Protein AF-A0A8S3IF61-F1 (afdb_monomer_lite)

Organism: NCBI:txid392030

pLDDT: mean 80.62, std 15.43, range [33.62, 97.19]

Sequence (267 aa):
EQQHKQLTNSIENLENDIEKSREELVDLDKKVLTDTEHVKQLQRRHEAVSTGTAVVGSSSQVAHGSNDDSRLTNKERLDKYKEQRGEIATKIKQLQQRIDHSAGELKKLRTEQKSLTSKQGTYSSMRSEFDKKKMTLNQCEKDLAKLQFDVERLKQLRSDIRNEDENMARDQNRLQQMRRQNHQLDFQYTNPTPNFDRAKHVHGLVATLFNINDKKYAQALELAAGGKLFNVVVDTDETSKKKWLLYIFLLQNHIASYASNISTILE

Structure (mmCIF, N/CA/C/O backbone):
data_AF-A0A8S3IF61-F1
#
_entry.id   AF-A0A8S3IF61-F1
#
loop_
_atom_site.group_PDB
_atom_site.id
_atom_site.type_symbol
_atom_site.label_atom_id
_atom_site.label_alt_id
_atom_site.label_comp_id
_atom_site.label_asym_id
_atom_site.label_entity_id
_atom_site.label_seq_id
_atom_site.pdbx_PDB_ins_code
_atom_site.Cartn_x
_atom_site.Cartn_y
_atom_site.Cartn_z
_atom_site.occupancy
_atom_site.B_iso_or_equiv
_atom_site.auth_seq_id
_atom_site.auth_comp_id
_atom_site.auth_asym_id
_atom_site.auth_atom_id
_atom_site.pdbx_PDB_model_num
ATOM 1 N N . GLU A 1 1 ? -24.153 -8.585 23.172 1.00 65.44 1 GLU A N 1
ATOM 2 C CA . GLU A 1 1 ? -25.407 -7.803 23.279 1.00 65.44 1 GLU A CA 1
ATOM 3 C C . GLU A 1 1 ? -26.420 -8.426 24.246 1.00 65.44 1 GLU A C 1
ATOM 5 O O . GLU A 1 1 ? -26.751 -7.779 25.229 1.00 65.44 1 GLU A O 1
ATOM 10 N N . GLN A 1 2 ? -26.832 -9.690 24.065 1.00 76.69 2 GLN A N 1
ATOM 11 C CA . GLN A 1 2 ? -27.734 -10.384 25.008 1.00 76.69 2 GLN A CA 1
ATOM 12 C C . GLN A 1 2 ? -27.212 -10.426 26.456 1.00 76.69 2 GLN A C 1
ATOM 14 O O . GLN A 1 2 ? -27.950 -10.071 27.369 1.00 76.69 2 GLN A O 1
ATOM 19 N N . GLN A 1 3 ? -25.932 -10.763 26.661 1.00 76.44 3 GLN A N 1
ATOM 20 C CA . GLN A 1 3 ? -25.307 -10.748 27.994 1.00 76.44 3 GLN A CA 1
ATOM 21 C C . GLN A 1 3 ? -25.311 -9.352 28.634 1.00 76.44 3 GLN A C 1
ATOM 23 O O . GLN A 1 3 ? -25.620 -9.221 29.810 1.00 76.44 3 GLN A O 1
ATOM 28 N N . HIS A 1 4 ? -25.044 -8.295 27.857 1.00 78.38 4 HIS A N 1
ATOM 29 C CA . HIS A 1 4 ? -25.112 -6.916 28.351 1.00 78.38 4 HIS A CA 1
ATOM 30 C C . HIS A 1 4 ? -26.526 -6.562 28.813 1.00 78.38 4 HIS A C 1
ATOM 32 O O . HIS A 1 4 ? -26.687 -6.004 29.888 1.00 78.38 4 HIS A O 1
ATOM 38 N N . LYS A 1 5 ? -27.546 -6.926 28.028 1.00 82.69 5 LYS A N 1
ATOM 39 C CA . LYS A 1 5 ? -28.951 -6.653 28.352 1.00 82.69 5 LYS A CA 1
ATOM 40 C C . LYS A 1 5 ? -29.408 -7.398 29.612 1.00 82.69 5 LYS A C 1
ATOM 42 O O . LYS A 1 5 ? -30.075 -6.812 30.455 1.00 82.69 5 LYS A O 1
ATOM 47 N N . GLN A 1 6 ? -29.003 -8.659 29.770 1.00 84.56 6 GLN A N 1
ATOM 48 C CA . GLN A 1 6 ? -29.266 -9.443 30.983 1.00 84.56 6 GLN A CA 1
ATOM 49 C C . GLN A 1 6 ? -28.590 -8.837 32.218 1.00 84.56 6 GLN A C 1
ATOM 51 O O . GLN A 1 6 ? -29.224 -8.720 33.264 1.00 84.56 6 GLN A O 1
ATOM 56 N N . LEU A 1 7 ? -27.334 -8.405 32.085 1.00 85.56 7 LEU A N 1
ATOM 57 C CA . LEU A 1 7 ? -26.578 -7.794 33.175 1.00 85.56 7 LEU A CA 1
ATOM 58 C C . LEU A 1 7 ? -27.199 -6.461 33.619 1.00 85.56 7 LEU A C 1
ATOM 60 O O . LEU A 1 7 ? -27.332 -6.224 34.815 1.00 85.56 7 LEU A O 1
ATOM 64 N N . THR A 1 8 ? -27.632 -5.619 32.673 1.00 85.94 8 THR A N 1
ATOM 65 C CA . THR A 1 8 ? -28.302 -4.344 32.979 1.00 85.94 8 THR A CA 1
ATOM 66 C C . THR A 1 8 ? -29.617 -4.568 33.724 1.00 85.94 8 THR A C 1
ATOM 68 O O . THR A 1 8 ? -29.829 -3.954 34.763 1.00 85.94 8 THR A O 1
ATOM 71 N N . ASN A 1 9 ? -30.452 -5.504 33.259 1.00 88.12 9 ASN A N 1
ATOM 72 C CA . ASN A 1 9 ? -31.709 -5.836 33.935 1.00 88.12 9 ASN A CA 1
ATOM 73 C C . ASN A 1 9 ? -31.468 -6.400 35.348 1.00 88.12 9 ASN A C 1
ATOM 75 O O . ASN A 1 9 ? -32.215 -6.106 36.275 1.00 88.12 9 ASN A O 1
ATOM 79 N N . SER A 1 10 ? -30.416 -7.207 35.532 1.00 86.12 10 SER A N 1
ATOM 80 C CA . SER A 1 10 ? -30.061 -7.752 36.848 1.00 86.12 10 SER A CA 1
ATOM 81 C C . SER A 1 10 ? -29.581 -6.672 37.820 1.00 86.12 10 SER A C 1
ATOM 83 O O . SER A 1 10 ? -29.872 -6.760 39.010 1.00 86.12 10 SER A O 1
ATOM 85 N N . ILE A 1 11 ? -28.853 -5.664 37.329 1.00 88.12 11 ILE A N 1
ATOM 86 C CA . ILE A 1 11 ? -28.426 -4.504 38.123 1.00 88.12 11 ILE A CA 1
ATOM 87 C C . ILE A 1 11 ? -29.644 -3.678 38.544 1.00 88.12 11 ILE A C 1
ATOM 89 O O . ILE A 1 11 ? -29.780 -3.370 39.722 1.00 88.12 11 ILE A O 1
ATOM 93 N N . GLU A 1 12 ? -30.549 -3.383 37.612 1.00 90.12 12 GLU A N 1
ATOM 94 C CA . GLU A 1 12 ? -31.761 -2.601 37.878 1.00 90.12 12 GLU A CA 1
ATOM 95 C C . GLU A 1 12 ? -32.670 -3.283 38.914 1.00 90.12 12 GLU A C 1
ATOM 97 O O . GLU A 1 12 ? -33.163 -2.645 39.843 1.00 90.12 12 GLU A O 1
ATOM 102 N N . ASN A 1 13 ? -32.832 -4.606 38.825 1.00 89.06 13 ASN A N 1
ATOM 103 C CA . ASN A 1 13 ? -33.597 -5.372 39.810 1.00 89.06 13 ASN A CA 1
ATOM 104 C C . ASN A 1 13 ? -32.968 -5.318 41.211 1.00 89.06 13 ASN A C 1
ATOM 106 O O . ASN A 1 13 ? -33.675 -5.077 42.187 1.00 89.06 13 ASN A O 1
ATOM 110 N N . LEU A 1 14 ? -31.646 -5.495 41.318 1.00 88.38 14 LEU A N 1
ATOM 111 C CA . LEU A 1 14 ? -30.943 -5.421 42.603 1.00 88.38 14 LEU A CA 1
ATOM 112 C C . LEU A 1 14 ? -30.954 -4.006 43.199 1.00 88.38 14 LEU A C 1
ATOM 114 O O . LEU A 1 14 ? -31.028 -3.860 44.416 1.00 88.38 14 LEU A O 1
ATOM 118 N N . GLU A 1 15 ? -30.892 -2.964 42.368 1.00 87.88 15 GLU A N 1
ATOM 119 C CA . GLU A 1 15 ? -31.039 -1.572 42.813 1.00 87.88 15 GLU A CA 1
ATOM 120 C C . GLU A 1 15 ? -32.432 -1.329 43.402 1.00 87.88 15 GLU A C 1
ATOM 122 O O . GLU A 1 15 ? -32.539 -0.817 44.517 1.00 87.88 15 GLU A O 1
ATOM 127 N N . ASN A 1 16 ? -33.483 -1.789 42.718 1.00 90.19 16 ASN A N 1
ATOM 128 C CA . ASN A 1 16 ? -34.860 -1.691 43.202 1.00 90.19 16 ASN A CA 1
ATOM 129 C C . ASN A 1 16 ? -35.091 -2.479 44.505 1.00 90.19 16 ASN A C 1
ATOM 131 O O . ASN A 1 16 ? -35.813 -2.016 45.388 1.00 90.19 16 ASN A O 1
ATOM 135 N N . ASP A 1 17 ? -34.482 -3.656 44.651 1.00 86.88 17 ASP A N 1
ATOM 136 C CA . ASP A 1 17 ? -34.606 -4.475 45.863 1.00 86.88 17 ASP A CA 1
ATOM 137 C C . ASP A 1 17 ? -33.874 -3.862 47.066 1.00 86.88 17 ASP A C 1
ATOM 139 O O . ASP A 1 17 ? -34.361 -3.943 48.201 1.00 86.88 17 ASP A O 1
ATOM 143 N N . ILE A 1 18 ? -32.725 -3.217 46.838 1.00 86.94 18 ILE A N 1
ATOM 144 C CA . ILE A 1 18 ? -32.019 -2.455 47.876 1.00 86.94 18 ILE A CA 1
ATOM 145 C C . ILE A 1 18 ? -32.831 -1.234 48.292 1.00 86.94 18 ILE A C 1
ATOM 147 O O . ILE A 1 18 ? -32.918 -0.967 49.489 1.00 86.94 18 ILE A O 1
ATOM 151 N N . GLU A 1 19 ? -33.422 -0.511 47.339 1.00 90.25 19 GLU A N 1
ATOM 152 C CA . GLU A 1 19 ? -34.238 0.670 47.631 1.00 90.25 19 GLU A CA 1
ATOM 153 C C . GLU A 1 19 ? -35.431 0.297 48.523 1.00 90.25 19 GLU A C 1
ATOM 155 O O . GLU A 1 19 ? -35.577 0.844 49.614 1.00 90.25 19 GLU A O 1
ATOM 160 N N . LYS A 1 20 ? -36.187 -0.747 48.156 1.00 90.12 20 LYS A N 1
ATOM 161 C CA . LYS A 1 20 ? -37.294 -1.270 48.980 1.00 90.12 20 LYS A CA 1
ATOM 162 C C . LYS A 1 20 ? -36.835 -1.725 50.365 1.00 90.12 20 LYS A C 1
ATOM 164 O O . LYS A 1 20 ? -37.457 -1.395 51.369 1.00 90.12 20 LYS A O 1
ATOM 169 N N . SER A 1 21 ? -35.721 -2.458 50.437 1.00 86.00 21 SER A N 1
ATOM 170 C CA . SER A 1 21 ? -35.183 -2.932 51.721 1.00 86.00 21 SER A CA 1
ATOM 171 C C . SER A 1 21 ? -34.749 -1.770 52.622 1.00 86.00 21 SER A C 1
ATOM 173 O O . SER A 1 21 ? -34.844 -1.884 53.841 1.00 86.00 21 SER A O 1
ATOM 175 N N . ARG A 1 22 ? -34.279 -0.652 52.048 1.00 87.25 22 ARG A N 1
ATOM 176 C CA . ARG A 1 22 ? -33.937 0.577 52.783 1.00 87.25 22 ARG A CA 1
ATOM 177 C C . ARG A 1 22 ? -35.176 1.311 53.280 1.00 87.25 22 ARG A C 1
ATOM 179 O O . ARG A 1 22 ? -35.170 1.756 54.424 1.00 87.25 22 ARG A O 1
ATOM 186 N N . GLU A 1 23 ? -36.220 1.415 52.460 1.00 89.81 23 GLU A N 1
ATOM 187 C CA . GLU A 1 23 ? -37.510 1.990 52.864 1.00 89.81 23 GLU A CA 1
ATOM 188 C C . GLU A 1 23 ? -38.112 1.221 54.050 1.00 89.81 23 GLU A C 1
ATOM 190 O O . GLU A 1 23 ? -38.472 1.823 55.064 1.00 89.81 23 GLU A O 1
ATOM 195 N N . GLU A 1 24 ? -38.118 -0.115 53.982 1.00 89.00 24 GLU A N 1
ATOM 196 C CA . GLU A 1 24 ? -38.563 -0.976 55.085 1.00 89.00 24 GLU A CA 1
ATOM 197 C C . GLU A 1 24 ? -37.735 -0.757 56.361 1.00 89.00 24 GLU A C 1
ATOM 199 O O . GLU A 1 24 ? -38.286 -0.715 57.463 1.00 89.00 24 GLU A O 1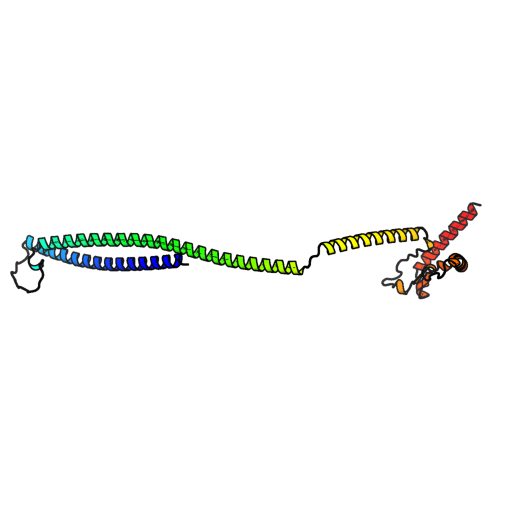
ATOM 204 N N . LEU A 1 25 ? -36.417 -0.577 56.230 1.00 87.19 25 LEU A N 1
ATOM 205 C CA . LEU A 1 25 ? -35.515 -0.334 57.359 1.00 87.19 25 LEU A CA 1
ATOM 206 C C . LEU A 1 25 ? -35.820 1.008 58.044 1.00 87.19 25 LEU A C 1
ATOM 208 O O . LEU A 1 25 ? -35.907 1.063 59.270 1.00 87.19 25 LEU A O 1
ATOM 212 N N . VAL A 1 26 ? -36.074 2.061 57.261 1.00 89.38 26 VAL A N 1
ATOM 213 C CA . VAL A 1 26 ? -36.476 3.385 57.767 1.00 89.38 26 VAL A CA 1
ATOM 214 C C . VAL A 1 26 ? -37.798 3.309 58.534 1.00 89.38 26 VAL A C 1
ATOM 216 O O . VAL A 1 26 ? -37.951 3.943 59.581 1.00 89.38 26 VAL A O 1
ATOM 219 N N . ASP A 1 27 ? -38.760 2.526 58.050 1.00 88.69 27 ASP A N 1
ATOM 220 C CA . ASP A 1 27 ? -40.045 2.359 58.727 1.00 88.69 27 ASP A CA 1
ATOM 221 C C . ASP A 1 27 ? -39.948 1.499 59.993 1.00 88.69 27 ASP A C 1
ATOM 223 O O . ASP A 1 27 ? -40.641 1.779 60.978 1.00 88.69 27 ASP A O 1
ATOM 227 N N . LEU A 1 28 ? -39.069 0.490 60.016 1.00 87.25 28 LEU A N 1
ATOM 228 C CA . LEU A 1 28 ? -38.752 -0.245 61.241 1.00 87.25 28 LEU A CA 1
ATOM 229 C C . LEU A 1 28 ? -38.064 0.655 62.277 1.00 87.25 28 LEU A C 1
ATOM 231 O O . LEU A 1 28 ? -38.451 0.612 63.443 1.00 87.25 28 LEU A O 1
ATOM 235 N N . ASP A 1 29 ? -37.121 1.509 61.877 1.00 85.06 29 ASP A N 1
ATOM 236 C CA . ASP A 1 29 ? -36.442 2.439 62.790 1.00 85.06 29 ASP A CA 1
ATOM 237 C C . ASP A 1 29 ? -37.411 3.452 63.421 1.00 85.06 29 ASP A C 1
ATOM 239 O O . ASP A 1 29 ? -37.334 3.720 64.625 1.00 85.06 29 ASP A O 1
ATOM 243 N N . LYS A 1 30 ? -38.392 3.961 62.658 1.00 88.19 30 LYS A N 1
ATOM 244 C CA . LYS A 1 30 ? -39.469 4.807 63.212 1.00 88.19 30 LYS A CA 1
ATOM 245 C C . LYS A 1 30 ? -40.266 4.073 64.295 1.00 88.19 30 LYS A C 1
ATOM 247 O O . LYS A 1 30 ? -40.538 4.659 65.341 1.00 88.19 30 LYS A O 1
ATOM 252 N N . LYS A 1 31 ? -40.604 2.796 64.074 1.00 85.44 31 LYS A N 1
ATOM 253 C CA . LYS A 1 31 ? -41.318 1.960 65.060 1.00 85.44 31 LYS A CA 1
ATOM 254 C C . LYS A 1 31 ? -40.477 1.697 66.310 1.00 85.44 31 LYS A C 1
ATOM 256 O O . LYS A 1 31 ? -40.990 1.775 67.422 1.00 85.44 31 LYS A O 1
ATOM 261 N N . VAL A 1 32 ? -39.170 1.459 66.158 1.00 84.56 32 VAL A N 1
ATOM 262 C CA . VAL A 1 32 ? -38.254 1.334 67.307 1.00 84.56 32 VAL A CA 1
ATOM 263 C C . VAL A 1 32 ? -38.252 2.612 68.142 1.00 84.56 32 VAL A C 1
ATOM 265 O O . VAL A 1 32 ? -38.229 2.533 69.374 1.00 84.56 32 VAL A O 1
ATOM 268 N N . LEU A 1 33 ? -38.281 3.783 67.501 1.00 84.44 33 LEU A N 1
ATOM 269 C CA . LEU A 1 33 ? -38.308 5.071 68.191 1.00 84.44 33 LEU A CA 1
ATOM 270 C C . LEU A 1 33 ? -39.577 5.219 69.045 1.00 84.44 33 LEU A C 1
ATOM 272 O O . LEU A 1 33 ? -39.473 5.498 70.242 1.00 84.44 33 LEU A O 1
ATOM 276 N N . THR A 1 34 ? -40.751 4.946 68.466 1.00 85.19 34 THR A N 1
ATOM 277 C CA . THR A 1 34 ? -42.039 5.019 69.175 1.00 85.19 34 THR A CA 1
ATOM 278 C C . THR A 1 34 ? -42.123 3.999 70.310 1.00 85.19 34 THR A C 1
ATOM 280 O O . THR A 1 34 ? -42.470 4.351 71.438 1.00 85.19 34 THR A O 1
ATOM 283 N N . ASP A 1 35 ? -41.713 2.750 70.071 1.00 83.44 35 ASP A N 1
ATOM 284 C CA . ASP A 1 35 ? -41.722 1.696 71.094 1.00 83.44 35 ASP A CA 1
ATOM 285 C C . ASP A 1 35 ? -40.767 2.023 72.249 1.00 83.44 35 ASP A C 1
ATOM 287 O O . ASP A 1 35 ? -41.049 1.742 73.417 1.00 83.44 35 ASP A O 1
ATOM 291 N N . THR A 1 36 ? -39.639 2.674 71.954 1.00 82.69 36 THR A N 1
ATOM 292 C CA . THR A 1 36 ? -38.683 3.125 72.972 1.00 82.69 36 THR A CA 1
ATOM 293 C C . THR A 1 36 ? -39.282 4.207 73.874 1.00 82.69 36 THR A C 1
ATOM 295 O O . THR A 1 36 ? -39.030 4.205 75.084 1.00 82.69 36 THR A O 1
ATOM 298 N N . GLU A 1 37 ? -40.086 5.119 73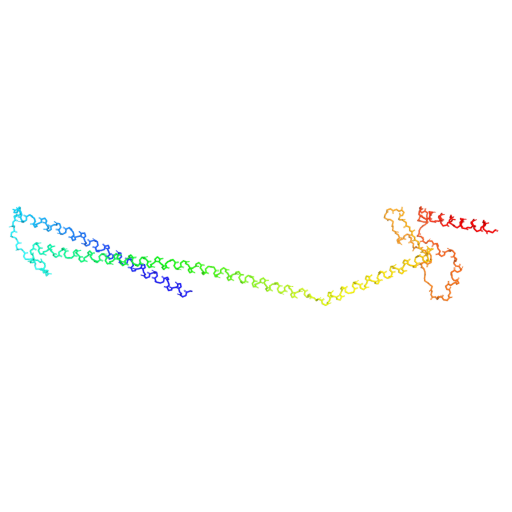.327 1.00 84.75 37 GLU A N 1
ATOM 299 C CA . GLU A 1 37 ? -40.812 6.123 74.112 1.00 84.75 37 GLU A CA 1
ATOM 300 C C . GLU A 1 37 ? -41.900 5.486 74.986 1.00 84.75 37 GLU A C 1
ATOM 302 O O . GLU A 1 37 ? -41.964 5.774 76.188 1.00 84.75 37 GLU A O 1
ATOM 307 N N . HIS A 1 38 ? -42.683 4.552 74.434 1.00 80.94 38 HIS A N 1
ATOM 308 C CA . HIS A 1 38 ? -43.710 3.814 75.175 1.00 80.94 38 HIS A CA 1
ATOM 309 C C . HIS A 1 38 ? -43.125 3.014 76.347 1.00 80.94 38 HIS A C 1
ATOM 311 O O . HIS A 1 38 ? -43.648 3.080 77.463 1.00 80.94 38 HIS A O 1
ATOM 317 N N . VAL A 1 39 ? -41.994 2.330 76.140 1.00 81.88 39 VAL A N 1
ATOM 318 C CA . VAL A 1 39 ? -41.281 1.602 77.203 1.00 81.88 39 VAL A CA 1
ATOM 319 C C . VAL A 1 39 ? -40.807 2.550 78.306 1.00 81.88 39 VAL A C 1
ATOM 321 O O . VAL A 1 39 ? -41.040 2.272 79.483 1.00 81.88 39 VAL A O 1
ATOM 324 N N . LYS A 1 40 ? -40.203 3.699 77.962 1.00 84.75 40 LYS A N 1
ATOM 325 C CA . LYS A 1 40 ? -39.777 4.705 78.956 1.00 84.75 40 LYS A CA 1
ATOM 326 C C . LYS A 1 40 ? -40.956 5.219 79.783 1.00 84.75 40 LYS A C 1
ATOM 328 O O . LYS A 1 40 ? -40.828 5.397 80.994 1.00 84.75 40 LYS A O 1
ATOM 333 N N . GLN A 1 41 ? -42.102 5.461 79.149 1.00 83.56 41 GLN A N 1
ATOM 334 C CA . GLN A 1 41 ? -43.296 5.955 79.831 1.00 83.56 41 GLN A CA 1
ATOM 335 C C . GLN A 1 41 ? -43.916 4.899 80.759 1.00 83.56 41 GLN A C 1
ATOM 337 O O . GLN A 1 41 ? -44.290 5.218 81.890 1.00 83.56 41 GLN A O 1
ATOM 342 N N . LEU A 1 42 ? -43.988 3.642 80.313 1.00 80.06 42 LEU A N 1
ATOM 343 C CA . LEU A 1 42 ? -44.477 2.521 81.120 1.00 80.06 42 LEU A CA 1
ATOM 344 C C . LEU A 1 42 ? -43.559 2.223 82.307 1.00 80.06 42 LEU A C 1
ATOM 346 O O . LEU A 1 42 ? -44.048 1.990 83.411 1.00 80.06 42 LEU A O 1
ATOM 350 N N . GLN A 1 43 ? -42.244 2.298 82.111 1.00 82.06 43 GLN A N 1
ATOM 351 C CA . GLN A 1 43 ? -41.262 2.065 83.165 1.00 82.06 43 GLN A CA 1
ATOM 352 C C . GLN A 1 43 ? -41.348 3.128 84.270 1.00 82.06 43 GLN A C 1
ATOM 354 O O . GLN A 1 43 ? -41.430 2.774 85.445 1.00 82.06 43 GLN A O 1
ATOM 359 N N . ARG A 1 44 ? -41.498 4.410 83.904 1.00 82.12 44 ARG A N 1
ATOM 360 C CA . ARG A 1 44 ? -41.773 5.495 84.866 1.00 82.12 44 ARG A CA 1
ATOM 361 C C . ARG A 1 44 ? -43.070 5.276 85.652 1.00 82.12 44 ARG A C 1
ATOM 363 O O . ARG A 1 44 ? -43.098 5.507 86.857 1.00 82.12 44 ARG A O 1
ATOM 370 N N . ARG A 1 45 ? -44.153 4.826 84.999 1.00 75.75 45 ARG A N 1
ATOM 371 C CA . ARG A 1 45 ? -45.426 4.523 85.690 1.00 75.75 45 ARG A CA 1
ATOM 372 C C . ARG A 1 45 ? -45.285 3.334 86.636 1.00 75.75 45 ARG A C 1
ATOM 374 O O . ARG A 1 45 ? -45.815 3.387 87.739 1.00 75.75 45 ARG A O 1
ATOM 381 N N . HIS A 1 46 ? -44.570 2.288 86.229 1.00 76.88 46 HIS A N 1
ATOM 382 C CA . HIS A 1 46 ? -44.300 1.133 87.080 1.00 76.88 46 HIS A CA 1
ATOM 383 C C . HIS A 1 46 ? -43.479 1.526 88.321 1.00 76.88 46 HIS A C 1
ATOM 385 O O . HIS A 1 46 ? -43.824 1.134 89.431 1.00 76.88 46 HIS A O 1
ATOM 391 N N . GLU A 1 47 ? -42.440 2.347 88.159 1.00 79.69 47 GLU A N 1
ATOM 392 C CA . GLU A 1 47 ? -41.624 2.870 89.265 1.00 79.69 47 GLU A CA 1
ATOM 393 C C . GLU A 1 47 ? -42.429 3.781 90.211 1.00 79.69 47 GLU A C 1
ATOM 395 O O . GLU A 1 47 ? -42.332 3.632 91.428 1.00 79.69 47 GLU A O 1
ATOM 400 N N . ALA A 1 48 ? -43.289 4.662 89.687 1.00 73.94 48 ALA A N 1
ATOM 401 C CA . ALA A 1 48 ? -44.162 5.524 90.497 1.00 73.94 48 ALA A CA 1
ATOM 402 C C . ALA A 1 48 ? -45.208 4.732 91.310 1.00 73.94 48 ALA A C 1
ATOM 404 O O . ALA A 1 48 ? -45.511 5.075 92.454 1.00 73.94 48 ALA A O 1
ATOM 405 N N . VAL A 1 49 ? -45.738 3.644 90.740 1.00 72.50 49 VAL A N 1
ATOM 406 C CA . VAL A 1 49 ? -46.645 2.719 91.440 1.00 72.50 49 VAL A CA 1
ATOM 407 C C . VAL A 1 49 ? -45.886 1.896 92.487 1.00 72.50 49 VAL A C 1
ATOM 409 O O . VAL A 1 49 ? -46.380 1.716 93.595 1.00 72.50 49 VAL A O 1
ATOM 412 N N . SER A 1 50 ? -44.665 1.446 92.182 1.00 69.31 50 SER A N 1
ATOM 413 C CA . SER A 1 50 ? -43.837 0.651 93.101 1.00 69.31 50 SER A CA 1
ATOM 414 C C . SER A 1 50 ? -43.268 1.453 94.277 1.00 69.31 50 SER A C 1
ATOM 416 O O . SER A 1 50 ? -43.019 0.878 95.331 1.00 69.31 50 SER A O 1
ATOM 418 N N . THR A 1 51 ? -43.035 2.757 94.108 1.00 74.88 51 THR A N 1
ATOM 419 C CA . THR A 1 51 ? -42.516 3.663 95.154 1.00 74.88 51 THR A CA 1
ATOM 420 C C . THR A 1 51 ? -43.624 4.356 95.957 1.00 74.88 51 THR A C 1
ATOM 422 O O . THR A 1 51 ? -43.328 5.153 96.842 1.00 74.88 51 THR A O 1
ATOM 425 N N . GLY A 1 52 ? -44.900 4.061 95.671 1.00 59.59 52 GLY A N 1
ATOM 426 C CA . GLY A 1 52 ? -46.053 4.573 96.423 1.00 59.59 52 GLY A CA 1
ATOM 427 C C . GLY A 1 52 ? -46.377 6.057 96.204 1.00 59.59 52 GLY A C 1
ATOM 428 O O . GLY A 1 52 ? -47.188 6.614 96.936 1.00 59.59 52 GLY A O 1
ATOM 429 N N . THR A 1 53 ? -45.773 6.712 95.208 1.00 59.75 53 THR A N 1
ATOM 430 C CA . THR A 1 53 ? -45.974 8.145 94.907 1.00 59.75 53 THR A CA 1
ATOM 431 C C . THR A 1 53 ? -47.166 8.420 93.983 1.00 59.75 53 THR A C 1
ATOM 433 O O . THR A 1 53 ? -47.560 9.572 93.804 1.00 59.75 53 THR A O 1
ATOM 436 N N . ALA A 1 54 ? -47.776 7.381 93.408 1.00 50.09 54 ALA A N 1
ATOM 437 C CA . ALA A 1 54 ? -48.945 7.501 92.545 1.00 50.09 54 ALA A CA 1
ATOM 438 C C . ALA A 1 54 ? -50.260 7.299 93.322 1.00 50.09 54 ALA A C 1
ATOM 440 O O . ALA A 1 54 ? -50.518 6.221 93.856 1.00 50.09 54 ALA A O 1
ATOM 441 N N . VAL A 1 55 ? -51.138 8.309 93.314 1.00 47.16 55 VAL A N 1
ATOM 442 C CA . VAL A 1 55 ? -52.548 8.154 93.707 1.00 47.16 55 VAL A CA 1
ATOM 443 C C . VAL A 1 55 ? -53.215 7.191 92.722 1.00 47.16 55 VAL A C 1
ATOM 445 O O . VAL A 1 55 ? -53.354 7.499 91.536 1.00 47.16 55 VAL A O 1
ATOM 448 N N . VAL A 1 56 ? -53.630 6.016 93.201 1.00 50.16 56 VAL A N 1
ATOM 449 C CA . VAL A 1 56 ? -54.471 5.081 92.442 1.00 50.16 56 VAL A CA 1
ATOM 450 C C . VAL A 1 56 ? -55.875 5.678 92.356 1.00 50.16 56 VAL A C 1
ATOM 452 O O . VAL A 1 56 ? -56.746 5.421 93.182 1.00 50.16 56 VAL A O 1
ATOM 455 N N . GLY A 1 57 ? -56.084 6.532 91.356 1.00 41.16 57 GLY A N 1
ATOM 456 C CA . GLY A 1 57 ? -57.411 6.940 90.923 1.00 41.16 57 GLY A CA 1
ATOM 457 C C . GLY A 1 57 ? -58.067 5.784 90.179 1.00 41.16 57 GLY A C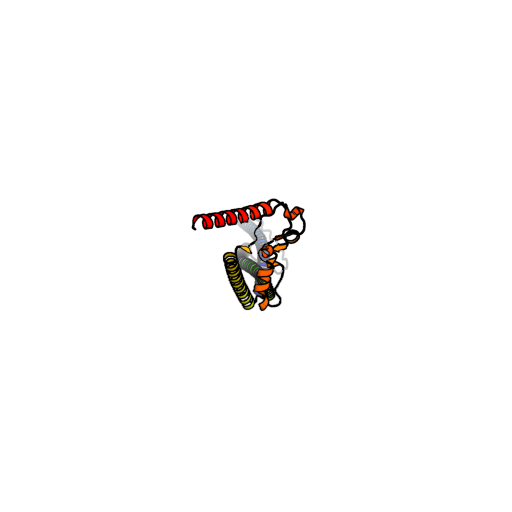 1
ATOM 458 O O . GLY A 1 57 ? -57.813 5.581 88.993 1.00 41.16 57 GLY A O 1
ATOM 459 N N . SER A 1 58 ? -58.896 5.016 90.881 1.00 45.75 58 SER A N 1
ATOM 460 C CA . SER A 1 58 ? -59.831 4.066 90.284 1.00 45.75 58 SER A CA 1
ATOM 461 C C . SER A 1 58 ? -60.794 4.808 89.354 1.00 45.75 58 SER A C 1
ATOM 463 O O . SER A 1 58 ? -61.812 5.324 89.798 1.00 45.75 58 SER A O 1
ATOM 465 N N . SER A 1 59 ? -60.492 4.853 88.057 1.00 38.38 59 SER A N 1
ATOM 466 C CA . SER A 1 59 ? -61.493 5.123 87.025 1.00 38.38 59 SER A CA 1
ATOM 467 C C . SER A 1 59 ? -61.482 3.972 86.033 1.00 38.38 59 SER A C 1
ATOM 469 O O . SER A 1 59 ? -60.776 3.964 85.025 1.00 38.38 59 SER A O 1
ATOM 471 N N . SER A 1 60 ? -62.248 2.946 86.396 1.00 42.31 60 SER A N 1
ATOM 472 C CA . SER A 1 60 ? -62.744 1.948 85.463 1.00 42.31 60 SER A CA 1
ATOM 473 C C . SER A 1 60 ? -63.787 2.644 84.593 1.00 42.31 60 SER A C 1
ATOM 475 O O . SER A 1 60 ? -64.958 2.713 84.956 1.00 42.31 60 SER A O 1
ATOM 477 N N . GLN A 1 61 ? -63.356 3.222 83.472 1.00 35.31 61 GLN A N 1
ATOM 478 C CA . GLN A 1 61 ? -64.271 3.619 82.411 1.00 35.31 61 GLN A CA 1
ATOM 479 C C . GLN A 1 61 ? -64.033 2.704 81.217 1.00 35.31 61 GLN A C 1
ATOM 481 O O . GLN A 1 61 ? -63.061 2.815 80.473 1.00 35.31 61 GLN A O 1
ATOM 486 N N . VAL A 1 62 ? -64.942 1.736 81.127 1.00 40.38 62 VAL A N 1
ATOM 487 C CA . VAL A 1 62 ? -65.128 0.796 80.030 1.00 40.38 62 VAL A CA 1
ATOM 488 C C . VAL A 1 62 ? -65.292 1.591 78.735 1.00 40.38 62 VAL A C 1
ATOM 490 O O . VAL A 1 62 ? -66.327 2.212 78.510 1.00 40.38 62 VAL A O 1
ATOM 493 N N . ALA A 1 63 ? -64.271 1.557 77.882 1.00 33.62 63 ALA A N 1
ATOM 494 C CA . ALA A 1 63 ? -64.392 1.898 76.473 1.00 33.62 63 ALA A CA 1
ATOM 495 C C . ALA A 1 63 ? -64.409 0.588 75.680 1.00 33.62 63 ALA A C 1
ATOM 497 O O . ALA A 1 63 ? -63.440 -0.168 75.646 1.00 33.62 63 ALA A O 1
ATOM 498 N N . HIS A 1 64 ? -65.575 0.311 75.108 1.00 39.16 64 HIS A N 1
ATOM 499 C CA . HIS A 1 64 ? -65.849 -0.780 74.190 1.00 39.16 64 HIS A CA 1
ATOM 500 C C . HIS A 1 64 ? -65.009 -0.575 72.921 1.00 39.16 64 HIS A C 1
ATOM 502 O O . HIS A 1 64 ? -65.190 0.404 72.201 1.00 39.16 64 HIS A O 1
ATOM 508 N N . GLY A 1 65 ? -64.064 -1.474 72.674 1.00 34.31 65 GLY A N 1
ATOM 509 C CA . GLY A 1 65 ? -63.189 -1.431 71.509 1.00 34.31 65 GLY A CA 1
ATOM 510 C C . GLY A 1 65 ? -62.172 -2.553 71.610 1.00 34.31 65 GLY A C 1
ATOM 511 O O . GLY A 1 65 ? -61.299 -2.530 72.471 1.00 34.31 65 GLY A O 1
ATOM 512 N N . SER A 1 66 ? -62.354 -3.567 70.776 1.00 43.62 66 SER A N 1
ATOM 513 C CA . SER A 1 66 ? -61.623 -4.828 70.727 1.00 43.62 66 SER A CA 1
ATOM 514 C C . SER A 1 66 ? -60.102 -4.641 70.726 1.00 43.62 66 SER A C 1
ATOM 516 O O . SER A 1 66 ? -59.505 -4.476 69.670 1.00 43.62 66 SER A O 1
ATOM 518 N N . ASN A 1 67 ? -59.473 -4.685 71.901 1.00 47.94 67 ASN A N 1
ATOM 519 C CA . ASN A 1 67 ? -58.031 -4.858 72.036 1.00 47.94 67 ASN A CA 1
ATOM 520 C C . ASN A 1 67 ? -57.721 -5.636 73.322 1.00 47.94 67 ASN A C 1
ATOM 522 O O . ASN A 1 67 ? -57.941 -5.164 74.444 1.00 47.94 67 ASN A O 1
ATOM 526 N N . ASP A 1 68 ? -57.194 -6.842 73.117 1.00 51.91 68 ASP A N 1
ATOM 527 C CA . ASP A 1 68 ? -56.777 -7.840 74.113 1.00 51.91 68 ASP A CA 1
ATOM 528 C C . ASP A 1 68 ? -55.742 -7.297 75.128 1.00 51.91 68 ASP A C 1
ATOM 530 O O . ASP A 1 68 ? -55.597 -7.784 76.245 1.00 51.91 68 ASP A O 1
ATOM 534 N N . ASP A 1 69 ? -55.076 -6.189 74.792 1.00 53.66 69 ASP A N 1
ATOM 535 C CA . ASP A 1 69 ? -54.046 -5.557 75.623 1.00 53.66 69 ASP A CA 1
ATOM 536 C C . ASP A 1 69 ? -54.580 -4.755 76.821 1.00 53.66 69 ASP A C 1
ATOM 538 O O . ASP A 1 69 ? -53.819 -4.381 77.722 1.00 53.66 69 ASP A O 1
ATOM 542 N N . SER A 1 70 ? -55.886 -4.481 76.875 1.00 57.44 70 SER A N 1
ATOM 543 C CA . SER A 1 70 ? -56.507 -3.652 77.920 1.00 57.44 70 SER A CA 1
ATOM 544 C C . SER A 1 70 ? -56.533 -4.296 79.319 1.00 57.44 70 SER A C 1
ATOM 546 O O . SER A 1 70 ? -56.676 -3.566 80.299 1.00 57.44 70 SER A O 1
ATOM 548 N N . ARG A 1 71 ? -56.326 -5.621 79.435 1.00 55.59 71 ARG A N 1
ATOM 549 C CA . ARG A 1 71 ? -56.412 -6.396 80.698 1.00 55.59 71 ARG A CA 1
ATOM 550 C C . ARG A 1 71 ? -55.062 -6.756 81.344 1.00 55.59 71 ARG A C 1
ATOM 552 O O . ARG A 1 71 ? -55.060 -7.378 82.400 1.00 55.59 71 ARG A O 1
ATOM 559 N N . LEU A 1 72 ? -53.939 -6.381 80.731 1.00 63.72 72 LEU A N 1
ATOM 560 C CA . LEU A 1 72 ? -52.591 -6.768 81.173 1.00 63.72 72 LEU A CA 1
ATOM 561 C C . LEU A 1 72 ? -52.021 -5.833 82.243 1.00 63.72 72 LEU A C 1
ATOM 563 O O . LEU A 1 72 ? -52.179 -4.610 82.188 1.00 63.72 72 LEU A O 1
ATOM 567 N N . THR A 1 73 ? -51.272 -6.415 83.173 1.00 75.50 73 THR A N 1
ATOM 568 C CA . THR A 1 73 ? -50.500 -5.708 84.196 1.00 75.50 73 THR A CA 1
ATOM 569 C C . THR A 1 73 ? -49.388 -4.883 83.533 1.00 75.50 73 THR A C 1
ATOM 571 O O . THR A 1 73 ? -48.829 -5.287 82.514 1.00 75.50 73 THR A O 1
ATOM 574 N N . ASN A 1 74 ? -48.991 -3.741 84.116 1.00 73.38 74 ASN A N 1
ATOM 575 C CA . ASN A 1 74 ? -47.917 -2.894 83.555 1.00 73.38 74 ASN A CA 1
ATOM 576 C C . ASN A 1 74 ? -46.613 -3.672 83.271 1.00 73.38 74 ASN A C 1
ATOM 578 O O . ASN A 1 74 ? -45.904 -3.349 82.321 1.00 73.38 74 ASN A O 1
ATOM 582 N N . LYS A 1 75 ? -46.320 -4.709 84.069 1.00 76.81 75 LYS A N 1
ATOM 583 C CA . LYS A 1 75 ? -45.176 -5.610 83.882 1.00 76.81 75 LYS A CA 1
ATOM 584 C C . LYS A 1 75 ? -45.319 -6.500 82.638 1.00 76.81 75 LYS A C 1
ATOM 586 O O . LYS A 1 75 ? -44.391 -6.575 81.846 1.00 76.81 75 LYS A O 1
ATOM 591 N N . GLU A 1 76 ? -46.494 -7.084 82.411 1.00 78.44 76 GLU A N 1
ATOM 592 C CA . GLU A 1 76 ? -46.767 -7.936 81.242 1.00 78.44 76 GLU A CA 1
ATOM 593 C C . GLU A 1 76 ? -46.732 -7.132 79.933 1.00 78.44 76 GLU A C 1
ATOM 595 O O . GLU A 1 76 ? -46.194 -7.597 78.932 1.00 78.44 76 GLU A O 1
ATOM 600 N N . ARG A 1 77 ? -47.224 -5.883 79.946 1.00 78.75 77 ARG A N 1
ATOM 601 C CA . ARG A 1 77 ? -47.072 -4.963 78.803 1.00 78.75 77 ARG A CA 1
ATOM 602 C C . ARG A 1 77 ? -45.604 -4.642 78.522 1.00 78.75 77 ARG A C 1
ATOM 604 O O . ARG A 1 77 ? -45.196 -4.620 77.367 1.00 78.75 77 ARG A O 1
ATOM 611 N N . LEU A 1 78 ? -44.803 -4.408 79.565 1.00 79.00 78 LEU A N 1
ATOM 612 C CA . LEU A 1 78 ? -43.370 -4.135 79.426 1.00 79.00 78 LEU A CA 1
ATOM 613 C C . LEU A 1 78 ? -42.623 -5.318 78.792 1.00 79.00 78 LEU A C 1
ATOM 615 O O . LEU A 1 78 ? -41.753 -5.101 77.950 1.00 79.00 78 LEU A O 1
ATOM 619 N N . ASP A 1 79 ? -42.965 -6.546 79.177 1.00 81.25 79 ASP A N 1
ATOM 620 C CA . ASP A 1 79 ? -42.346 -7.752 78.629 1.00 81.25 79 ASP A CA 1
ATOM 621 C C . ASP A 1 79 ? -42.745 -7.975 77.157 1.00 81.25 79 ASP A C 1
ATOM 623 O O . ASP A 1 79 ? -41.860 -8.213 76.333 1.00 81.25 79 ASP A O 1
ATOM 627 N N . LYS A 1 80 ? -44.012 -7.731 76.780 1.00 84.75 80 LYS A N 1
ATOM 628 C CA . LYS A 1 80 ? -44.452 -7.734 75.368 1.00 84.75 80 LYS A CA 1
ATOM 629 C C . LYS A 1 80 ? -43.702 -6.715 74.500 1.00 84.75 80 LYS A C 1
ATOM 631 O O . LYS A 1 80 ? -43.220 -7.059 73.424 1.00 84.75 80 LYS A O 1
ATOM 636 N N . TYR A 1 81 ? -43.550 -5.468 74.957 1.00 81.25 81 TYR A N 1
ATOM 637 C CA . TYR A 1 81 ? -42.797 -4.451 74.203 1.00 81.25 81 TYR A CA 1
ATOM 638 C C . TYR A 1 81 ? -41.304 -4.793 74.082 1.00 81.25 81 TYR A C 1
ATOM 640 O O . TYR A 1 81 ? -40.666 -4.459 73.084 1.00 81.25 81 TYR A O 1
ATOM 648 N N . LYS A 1 82 ? -40.715 -5.460 75.083 1.00 83.94 82 LYS A N 1
ATOM 649 C CA . LYS A 1 82 ? -39.327 -5.944 75.002 1.00 83.94 82 LYS A CA 1
ATOM 650 C C . LYS A 1 82 ? -39.175 -7.069 73.979 1.00 83.94 82 LYS A C 1
ATOM 652 O O . LYS A 1 82 ? -38.200 -7.052 73.231 1.00 83.94 82 LYS A O 1
ATOM 657 N N . GLU A 1 83 ? -40.123 -8.000 73.933 1.00 86.00 83 GLU A N 1
ATOM 658 C CA . GLU A 1 83 ? -40.168 -9.078 72.939 1.00 86.00 83 GLU A CA 1
ATOM 659 C C . GLU A 1 83 ? -40.308 -8.513 71.518 1.00 86.00 83 GLU A C 1
ATOM 661 O O . GLU A 1 83 ? -39.456 -8.779 70.669 1.00 86.00 83 GLU A O 1
ATOM 666 N N . GLN A 1 84 ? -41.269 -7.609 71.295 1.00 84.88 84 GLN A N 1
ATOM 667 C CA . GLN A 1 84 ? -41.458 -6.909 70.016 1.00 84.88 84 GLN A CA 1
ATOM 668 C C . GLN A 1 84 ? -40.204 -6.139 69.578 1.00 84.88 84 GLN A C 1
ATOM 670 O O . GLN A 1 84 ? -39.797 -6.217 68.419 1.00 84.88 84 GLN A O 1
ATOM 675 N N . ARG A 1 85 ? -39.516 -5.448 70.498 1.00 81.81 85 ARG A N 1
ATOM 676 C CA . ARG A 1 85 ? -38.229 -4.797 70.195 1.00 81.81 85 ARG A CA 1
ATOM 677 C C . ARG A 1 85 ? -37.139 -5.797 69.814 1.00 81.81 85 ARG A C 1
ATOM 679 O O . ARG A 1 85 ? -36.325 -5.485 68.947 1.00 81.81 85 ARG A O 1
ATOM 686 N N . GLY A 1 86 ? -37.110 -6.973 70.442 1.00 84.25 86 GLY A N 1
ATOM 687 C CA . GLY A 1 86 ? -36.213 -8.066 70.067 1.00 84.25 86 GLY A CA 1
ATOM 688 C C . GLY A 1 86 ? -36.469 -8.538 68.636 1.00 84.25 86 GLY A C 1
ATOM 689 O O . GLY A 1 86 ? -35.539 -8.609 67.831 1.00 84.25 86 GLY A O 1
ATOM 690 N N . GLU A 1 87 ? -37.730 -8.770 68.277 1.00 87.62 87 GLU A N 1
ATOM 691 C CA . GLU A 1 87 ? -38.126 -9.162 66.920 1.00 87.62 87 GLU A CA 1
ATOM 692 C C . GLU A 1 87 ? -37.778 -8.095 65.874 1.00 87.62 87 GLU A C 1
ATOM 694 O O . GLU A 1 87 ? -37.193 -8.409 64.835 1.00 87.62 87 GLU A O 1
ATOM 699 N N . ILE A 1 88 ? -38.085 -6.823 66.155 1.00 85.62 88 ILE A N 1
ATOM 700 C CA . ILE A 1 88 ? -37.776 -5.695 65.267 1.00 85.62 88 ILE A CA 1
ATOM 701 C C . ILE A 1 88 ? -36.257 -5.547 65.096 1.00 85.62 88 ILE A C 1
ATOM 703 O O . ILE A 1 88 ? -35.783 -5.414 63.970 1.00 85.62 88 ILE A O 1
ATOM 707 N N . ALA A 1 89 ? -35.469 -5.663 66.170 1.00 86.31 89 ALA A N 1
ATOM 708 C CA . ALA A 1 89 ? -34.006 -5.630 66.092 1.00 86.31 89 ALA A CA 1
ATOM 709 C C . ALA A 1 89 ? -33.433 -6.788 65.254 1.00 86.31 89 ALA A C 1
ATOM 711 O O . ALA A 1 89 ? -32.436 -6.622 64.547 1.00 86.31 89 ALA A O 1
ATOM 712 N N . THR A 1 90 ? -34.070 -7.960 65.305 1.00 90.31 90 THR A N 1
ATOM 713 C CA . THR A 1 90 ? -33.683 -9.120 64.491 1.00 90.31 90 THR A CA 1
ATOM 714 C C . THR A 1 90 ? -33.994 -8.874 63.013 1.00 90.31 90 THR A C 1
ATOM 716 O O . THR A 1 90 ? -33.134 -9.118 62.166 1.00 90.31 90 THR A O 1
ATOM 719 N N . LYS A 1 91 ? -35.168 -8.304 62.702 1.00 89.94 91 LYS A N 1
ATOM 720 C CA . LYS A 1 91 ? -35.552 -7.895 61.339 1.00 89.94 91 LYS A CA 1
ATOM 721 C C . LYS A 1 91 ? -34.632 -6.811 60.774 1.00 89.94 91 LYS A C 1
ATOM 723 O O . LYS A 1 91 ? -34.206 -6.932 59.632 1.00 89.94 91 LYS A O 1
ATOM 728 N N . ILE A 1 92 ? -34.248 -5.812 61.573 1.00 87.62 92 ILE A N 1
ATOM 729 C CA . ILE A 1 92 ? -33.272 -4.782 61.170 1.00 87.62 92 ILE A CA 1
ATOM 730 C C . ILE A 1 92 ? -31.936 -5.427 60.792 1.00 87.62 92 ILE A C 1
ATOM 732 O O . ILE A 1 92 ? -31.400 -5.146 59.725 1.00 87.62 92 ILE A O 1
ATOM 736 N N . LYS A 1 93 ? -31.411 -6.342 61.619 1.00 91.00 93 LYS A N 1
ATOM 737 C CA . LYS A 1 93 ? -30.166 -7.059 61.294 1.00 91.00 93 LYS A CA 1
ATOM 738 C C . LYS A 1 93 ? -30.287 -7.889 60.015 1.00 91.00 93 LYS A C 1
ATOM 740 O O . LYS A 1 93 ? -29.350 -7.898 59.223 1.00 91.00 93 LYS A O 1
ATOM 745 N N . GLN A 1 94 ? -31.418 -8.561 59.804 1.00 90.75 94 GLN A N 1
ATOM 746 C CA . GLN A 1 94 ? -31.675 -9.337 58.586 1.00 90.75 94 GLN A CA 1
ATOM 747 C C . GLN A 1 94 ? -31.733 -8.444 57.339 1.00 90.75 94 GLN A C 1
ATOM 749 O O . GLN A 1 94 ? -31.100 -8.762 56.333 1.00 90.75 94 GLN A O 1
ATOM 754 N N . LEU A 1 95 ? -32.435 -7.308 57.408 1.00 87.75 95 LEU A N 1
ATOM 755 C CA . LEU A 1 95 ? -32.497 -6.329 56.319 1.00 87.75 95 LEU A CA 1
ATOM 756 C C . LEU A 1 95 ? -31.124 -5.714 56.038 1.00 87.75 95 LEU A C 1
ATOM 758 O O . LEU A 1 95 ? -30.724 -5.629 54.880 1.00 87.75 95 LEU A O 1
ATOM 762 N N . GLN A 1 96 ? -30.362 -5.372 57.078 1.00 89.94 96 GLN A N 1
ATOM 763 C CA . GLN A 1 96 ? -29.008 -4.839 56.933 1.00 89.94 96 GLN A CA 1
ATOM 764 C C . GLN A 1 96 ? -28.082 -5.842 56.230 1.00 89.94 96 GLN A C 1
ATOM 766 O O . GLN A 1 96 ? -27.414 -5.488 55.263 1.00 89.94 96 GLN A O 1
ATOM 771 N N . GLN A 1 97 ? -28.101 -7.113 56.643 1.00 91.88 97 GLN A N 1
ATOM 772 C CA . GLN A 1 97 ? -27.335 -8.177 55.983 1.00 91.88 97 GLN A CA 1
ATOM 773 C C . GLN A 1 97 ? -27.753 -8.371 54.520 1.00 91.88 97 GLN A C 1
ATOM 775 O O . GLN A 1 97 ? -26.899 -8.585 53.658 1.00 91.88 97 GLN A O 1
ATOM 780 N N . ARG A 1 98 ? -29.055 -8.274 54.221 1.00 89.75 98 ARG A N 1
ATOM 781 C CA . ARG A 1 98 ? -29.579 -8.370 52.852 1.00 89.75 98 ARG A CA 1
ATOM 782 C C . ARG A 1 98 ? -29.122 -7.197 51.983 1.00 89.75 98 ARG A C 1
ATOM 784 O O . ARG A 1 98 ? -28.739 -7.419 50.833 1.00 89.75 98 ARG A O 1
ATOM 791 N N . ILE A 1 99 ? -29.114 -5.980 52.528 1.00 90.12 99 ILE A N 1
ATOM 792 C CA . ILE A 1 99 ? -28.592 -4.783 51.857 1.00 90.12 99 ILE A CA 1
ATOM 793 C C . ILE A 1 99 ? -27.095 -4.935 51.593 1.00 90.12 99 ILE A C 1
ATOM 795 O O . ILE A 1 99 ? -26.664 -4.715 50.464 1.00 90.12 99 ILE A O 1
ATOM 799 N N . ASP A 1 100 ? -26.309 -5.354 52.586 1.00 91.25 100 ASP A N 1
ATOM 800 C CA . ASP A 1 100 ? -24.857 -5.511 52.445 1.00 91.25 100 ASP A CA 1
ATOM 801 C C . ASP A 1 100 ? -24.505 -6.573 51.392 1.00 91.25 100 ASP A C 1
ATOM 803 O O . ASP A 1 100 ? -23.626 -6.364 50.549 1.00 91.25 100 ASP A O 1
ATOM 807 N N . HIS A 1 101 ? -25.234 -7.694 51.390 1.00 91.19 101 HIS A N 1
ATOM 808 C CA . HIS A 1 101 ? -25.086 -8.745 50.388 1.00 91.19 101 HIS A CA 1
ATOM 809 C C . HIS A 1 101 ? -25.408 -8.235 48.977 1.00 91.19 101 HIS A C 1
ATOM 811 O O . HIS A 1 101 ? -24.558 -8.305 48.086 1.00 91.19 101 HIS A O 1
ATOM 817 N N . SER A 1 102 ? -26.591 -7.641 48.796 1.00 87.75 102 SER A N 1
ATOM 818 C CA . SER A 1 102 ? -27.058 -7.130 47.500 1.00 87.75 102 SER A CA 1
ATOM 819 C C . SER A 1 102 ? -26.161 -5.998 46.979 1.00 87.75 102 SER A C 1
ATOM 821 O O . SER A 1 102 ? -25.848 -5.934 45.791 1.00 87.75 102 SER A O 1
ATOM 823 N N . ALA A 1 103 ? -25.663 -5.129 47.866 1.00 90.25 103 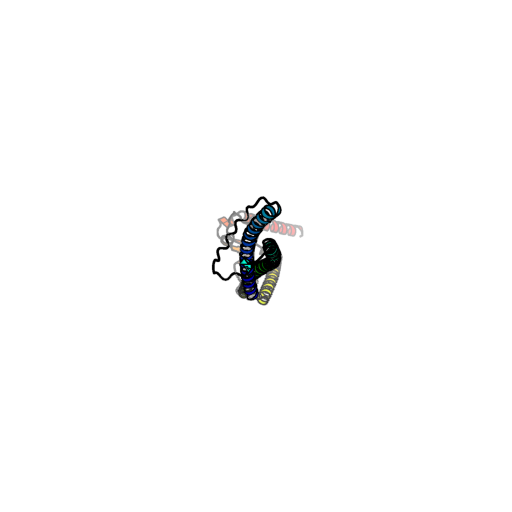ALA A N 1
ATOM 824 C CA . ALA A 1 103 ? -24.707 -4.077 47.524 1.00 90.25 103 ALA A CA 1
ATOM 825 C C . ALA A 1 103 ? -23.351 -4.651 47.071 1.00 90.25 103 ALA A C 1
ATOM 827 O O . ALA A 1 103 ? -22.726 -4.132 46.138 1.00 90.25 103 ALA A O 1
ATOM 828 N N . GLY A 1 104 ? -22.898 -5.737 47.703 1.00 90.31 104 GLY A N 1
ATOM 829 C CA . GLY A 1 104 ? -21.710 -6.479 47.289 1.00 90.31 104 GLY A CA 1
ATOM 830 C C . GLY A 1 104 ? -21.858 -7.098 45.896 1.00 90.31 104 GLY A C 1
ATOM 831 O O . GLY A 1 104 ? -20.937 -6.998 45.079 1.00 90.31 104 GLY A O 1
ATOM 832 N N . GLU A 1 105 ? -23.015 -7.690 45.598 1.00 90.38 105 GLU A N 1
ATOM 833 C CA . GLU A 1 105 ? -23.326 -8.244 44.274 1.00 90.38 105 GLU A CA 1
ATOM 834 C C . GLU A 1 105 ? -23.423 -7.160 43.197 1.00 90.38 105 GLU A C 1
ATOM 836 O O . GLU A 1 105 ? -22.784 -7.284 42.149 1.00 90.38 105 GLU A O 1
ATOM 841 N N . LEU A 1 106 ? -24.092 -6.038 43.482 1.00 89.94 106 LEU A N 1
ATOM 842 C CA . LEU A 1 106 ? -24.137 -4.884 42.579 1.00 89.94 106 LEU A CA 1
ATOM 843 C C . LEU A 1 106 ? -22.748 -4.371 42.214 1.00 89.94 106 LEU A C 1
ATOM 845 O O . LEU A 1 106 ? -22.487 -4.026 41.059 1.00 89.94 106 LEU A O 1
ATOM 849 N N . LYS A 1 107 ? -21.832 -4.321 43.186 1.00 92.81 107 LYS A N 1
ATOM 850 C CA . LYS A 1 107 ? -20.459 -3.882 42.931 1.00 92.81 107 LYS A CA 1
ATOM 851 C C . LYS A 1 107 ? -19.753 -4.819 41.947 1.00 92.81 107 LYS A C 1
ATOM 853 O O . LYS A 1 107 ? -19.097 -4.325 41.029 1.00 92.81 107 LYS A O 1
ATOM 858 N N . LYS A 1 108 ? -19.921 -6.139 42.096 1.00 92.00 108 LYS A N 1
ATOM 859 C CA . LYS A 1 108 ? -19.362 -7.145 41.175 1.00 92.00 108 LYS A CA 1
ATOM 860 C C . LYS A 1 108 ? -19.961 -7.006 39.774 1.00 92.00 108 LYS A C 1
ATOM 862 O O . LYS A 1 108 ? -19.209 -6.844 38.811 1.00 92.00 108 LYS A O 1
ATOM 867 N N . LEU A 1 109 ? -21.289 -6.950 39.665 1.00 90.50 109 LEU A N 1
ATOM 868 C CA . LEU A 1 109 ? -21.984 -6.814 38.381 1.00 90.50 109 LEU A CA 1
ATOM 869 C C . LEU A 1 109 ? -21.605 -5.514 37.656 1.00 90.50 109 LEU A C 1
ATOM 871 O O . LEU A 1 109 ? -21.331 -5.534 36.459 1.00 90.50 109 LEU A O 1
ATOM 875 N N . ARG A 1 110 ? -21.474 -4.386 38.369 1.00 89.38 110 ARG A N 1
ATOM 876 C CA . ARG A 1 110 ? -21.004 -3.121 37.774 1.00 89.38 110 ARG A CA 1
ATOM 877 C C . ARG A 1 110 ? -19.558 -3.193 37.281 1.00 89.38 110 ARG A C 1
ATOM 879 O O . ARG A 1 110 ? -19.235 -2.585 36.260 1.00 89.38 110 ARG A O 1
ATOM 886 N N . THR A 1 111 ? -18.667 -3.899 37.983 1.00 90.12 111 THR A N 1
ATOM 887 C CA . THR A 1 111 ? -17.290 -4.099 37.490 1.00 90.12 111 THR A CA 1
ATOM 888 C C . THR A 1 111 ? -17.255 -4.961 36.232 1.00 90.12 111 THR A C 1
ATOM 890 O O . THR A 1 111 ? -16.551 -4.621 35.279 1.00 90.12 111 THR A O 1
ATOM 893 N N . GLU A 1 112 ? -18.068 -6.015 36.186 1.00 89.25 112 GLU A N 1
ATOM 894 C CA . GLU A 1 112 ? -18.207 -6.872 35.013 1.00 89.25 112 GLU A CA 1
ATOM 895 C C . GLU A 1 112 ? -18.780 -6.097 33.822 1.00 89.25 112 GLU A C 1
ATOM 897 O O . GLU A 1 112 ? -18.198 -6.139 32.735 1.00 89.25 112 GLU A O 1
ATOM 902 N N . GLN A 1 113 ? -19.824 -5.292 34.048 1.00 87.38 113 GLN A N 1
ATOM 903 C CA . GLN A 1 113 ? -20.435 -4.439 33.030 1.00 87.38 113 GLN A CA 1
ATOM 904 C C . GLN A 1 113 ? -19.395 -3.523 32.389 1.00 87.38 113 GLN A C 1
ATOM 906 O O . GLN A 1 113 ? -19.253 -3.545 31.171 1.00 87.38 113 GLN A O 1
ATOM 911 N N . LYS A 1 114 ? -18.611 -2.789 33.193 1.00 88.25 114 LYS A N 1
ATOM 912 C CA . LYS A 1 114 ? -17.536 -1.909 32.697 1.00 88.25 114 LYS A CA 1
ATOM 913 C C . LYS A 1 114 ? -16.503 -2.663 31.857 1.00 88.25 114 LYS A C 1
ATOM 915 O O . LYS A 1 114 ? -16.038 -2.136 30.847 1.00 88.25 114 LYS A O 1
ATOM 920 N N . SER A 1 115 ? -16.144 -3.881 32.266 1.00 87.94 115 SER A N 1
ATOM 921 C CA . SER A 1 115 ? -15.186 -4.718 31.533 1.00 87.94 115 SER A CA 1
ATOM 922 C C . SER A 1 115 ? -15.728 -5.195 30.181 1.00 87.94 115 SER A C 1
ATOM 924 O O . SER A 1 115 ? -14.973 -5.325 29.219 1.00 87.94 115 SER A O 1
ATOM 926 N N . LEU A 1 116 ? -17.036 -5.448 30.086 1.00 86.06 116 LEU A N 1
ATOM 927 C CA . LEU A 1 116 ? -17.680 -5.844 28.840 1.00 86.06 116 LEU A CA 1
ATOM 928 C C . LEU A 1 116 ? -17.804 -4.652 27.886 1.00 86.06 116 LEU A C 1
ATOM 930 O O . LEU A 1 116 ? -17.471 -4.790 26.708 1.00 86.06 116 LEU A O 1
ATOM 934 N N . THR A 1 117 ? -18.168 -3.466 28.389 1.00 85.56 117 THR A N 1
ATOM 935 C CA . THR A 1 117 ? -18.267 -2.264 27.548 1.00 85.56 117 THR A CA 1
ATOM 936 C C . THR A 1 117 ? -16.908 -1.858 26.984 1.00 85.56 117 THR A C 1
ATOM 938 O O . THR A 1 117 ? -16.819 -1.486 25.814 1.00 85.56 117 THR A O 1
ATOM 941 N N . SER A 1 118 ? -15.833 -1.962 27.777 1.00 85.38 118 SER A N 1
ATOM 942 C CA . SER A 1 118 ? -14.480 -1.664 27.294 1.00 85.38 118 SER A CA 1
ATOM 943 C C . SER A 1 118 ? -14.040 -2.643 26.203 1.00 85.38 118 SER A C 1
ATOM 945 O O . SER A 1 118 ? -13.584 -2.207 25.146 1.00 85.38 118 SER A O 1
ATOM 947 N N . LYS A 1 119 ? -14.271 -3.950 26.397 1.00 86.50 119 LYS A N 1
ATOM 948 C CA . LYS A 1 119 ? -14.022 -4.976 25.371 1.00 86.50 119 LYS A CA 1
ATOM 949 C C . LYS A 1 119 ? -14.818 -4.699 24.096 1.00 86.50 119 LYS A C 1
ATOM 951 O O . LYS A 1 119 ? -14.264 -4.768 23.000 1.00 86.50 119 LYS A O 1
ATOM 956 N N . GLN A 1 120 ? -16.094 -4.338 24.210 1.00 87.00 120 GLN A N 1
ATOM 957 C CA . GLN A 1 120 ? -16.930 -4.010 23.053 1.00 87.00 120 GLN A CA 1
ATOM 958 C C . GLN A 1 120 ? -16.406 -2.779 22.294 1.00 87.00 120 GLN A C 1
ATOM 960 O O . GLN A 1 120 ? -16.352 -2.798 21.063 1.00 87.00 120 GLN A O 1
ATOM 965 N N . GLY A 1 121 ? -15.938 -1.750 23.009 1.00 85.12 121 GLY A N 1
ATOM 966 C CA . GLY A 1 121 ? -15.256 -0.599 22.414 1.00 85.12 121 GLY A CA 1
ATOM 967 C C . GLY A 1 121 ? -13.991 -0.997 21.648 1.00 85.12 121 GLY A C 1
ATOM 968 O O . GLY A 1 121 ? -13.810 -0.586 20.500 1.00 85.12 121 GLY A O 1
ATOM 969 N N . THR A 1 122 ? -13.153 -1.866 22.227 1.00 87.44 122 THR A N 1
ATOM 970 C CA . THR A 1 122 ? -11.948 -2.365 21.543 1.00 87.44 122 THR A CA 1
ATOM 971 C C . THR A 1 122 ? -12.274 -3.203 20.309 1.00 87.44 122 THR A C 1
ATOM 973 O O . THR A 1 122 ? -11.618 -3.039 19.284 1.00 87.44 122 THR A O 1
ATOM 976 N N . TYR A 1 123 ? -13.317 -4.041 20.360 1.00 86.81 123 TYR A N 1
ATOM 977 C CA . TYR A 1 123 ? -13.764 -4.827 19.205 1.00 86.81 123 TYR A CA 1
ATOM 978 C C . TYR A 1 123 ? -14.260 -3.934 18.066 1.00 86.81 123 TYR A C 1
ATOM 980 O O . TYR A 1 123 ? -13.917 -4.173 16.911 1.00 86.81 123 TYR A O 1
ATOM 988 N N . SER A 1 124 ? -15.026 -2.888 18.386 1.00 90.38 124 SER A N 1
ATOM 989 C CA . SER A 1 124 ? -15.506 -1.916 17.399 1.00 90.38 124 SER A CA 1
ATOM 990 C C . SER A 1 124 ? -14.347 -1.181 16.714 1.00 90.38 124 SER A C 1
ATOM 992 O O . SER A 1 124 ? -14.283 -1.122 15.484 1.00 90.38 124 SER A O 1
ATOM 994 N N . SER A 1 125 ? -13.373 -0.704 17.498 1.00 91.69 125 SER A N 1
ATOM 995 C CA . SER A 1 125 ? -12.173 -0.047 16.964 1.00 91.69 125 SER A CA 1
ATOM 996 C C . SER A 1 125 ? -11.358 -0.990 16.070 1.00 91.69 125 SER A C 1
ATOM 998 O O . SER A 1 125 ? -11.055 -0.660 14.923 1.00 91.69 125 SER A O 1
ATOM 1000 N N . MET A 1 126 ? -11.092 -2.212 16.544 1.00 92.00 126 MET A N 1
ATOM 1001 C CA . MET A 1 126 ? -10.359 -3.228 15.784 1.00 92.00 126 MET A CA 1
ATOM 1002 C C . MET A 1 126 ? -11.081 -3.604 14.486 1.00 92.00 126 MET A C 1
ATOM 1004 O O . MET A 1 126 ? -10.435 -3.812 13.459 1.00 92.00 126 MET A O 1
ATOM 1008 N N . ARG A 1 127 ? -12.419 -3.649 14.497 1.00 93.75 127 ARG A N 1
ATOM 1009 C CA . ARG A 1 127 ? -13.203 -3.899 13.287 1.00 93.75 127 ARG A CA 1
ATOM 1010 C C . ARG A 1 127 ? -13.060 -2.766 12.274 1.00 93.75 127 ARG A C 1
ATOM 1012 O O . ARG A 1 127 ? -12.820 -3.042 11.103 1.00 93.75 127 ARG A O 1
ATOM 1019 N N . SER A 1 128 ? -13.133 -1.516 12.731 1.00 94.25 128 SER A N 1
ATOM 1020 C CA . SER A 1 128 ? -12.903 -0.343 11.882 1.00 94.25 128 SER A CA 1
ATOM 1021 C C . SER A 1 128 ? -11.506 -0.359 11.253 1.00 94.25 128 SER A C 1
ATOM 1023 O O . SER A 1 128 ? -11.360 -0.116 10.055 1.00 94.25 128 SER A O 1
ATOM 1025 N N . GLU A 1 129 ? -10.469 -0.696 12.027 1.00 94.50 129 GLU A N 1
ATOM 1026 C CA . GLU A 1 129 ? -9.108 -0.828 11.497 1.00 94.50 129 GLU A CA 1
ATOM 1027 C C . GLU A 1 129 ? -8.965 -1.971 10.493 1.00 94.50 129 GLU A C 1
ATOM 1029 O O . GLU A 1 129 ? -8.292 -1.811 9.473 1.00 94.50 129 GLU A O 1
ATOM 1034 N N . PHE A 1 130 ? -9.601 -3.114 10.754 1.00 95.31 130 PHE A N 1
ATOM 1035 C CA . PHE A 1 130 ? -9.605 -4.242 9.830 1.00 95.31 130 PHE A CA 1
ATOM 1036 C C . PHE A 1 130 ? -10.243 -3.861 8.490 1.00 95.31 130 PHE A C 1
ATOM 1038 O O . PHE A 1 130 ? -9.661 -4.125 7.437 1.00 95.31 130 PHE A O 1
ATOM 1045 N N . ASP A 1 131 ? -11.394 -3.188 8.518 1.00 95.88 131 ASP A N 1
ATOM 1046 C CA . ASP A 1 131 ? -12.091 -2.757 7.305 1.00 95.88 131 ASP A CA 1
ATOM 1047 C C . ASP A 1 131 ? -11.261 -1.720 6.522 1.00 95.88 131 ASP A C 1
ATOM 1049 O O . ASP A 1 131 ? -11.136 -1.831 5.299 1.00 95.88 131 ASP A O 1
ATOM 1053 N N . LYS A 1 132 ? -10.585 -0.787 7.213 1.00 96.50 132 LYS A N 1
ATOM 1054 C CA . LYS A 1 132 ? -9.619 0.139 6.589 1.00 96.50 132 LYS A CA 1
ATOM 1055 C C . LYS A 1 132 ? -8.457 -0.606 5.931 1.00 96.50 132 LYS A C 1
ATOM 1057 O O . LYS A 1 132 ? -8.158 -0.348 4.767 1.00 96.50 132 LYS A O 1
ATOM 1062 N N . LYS A 1 133 ? -7.828 -1.554 6.635 1.00 95.56 133 LYS A N 1
ATOM 1063 C CA . LYS A 1 133 ? -6.722 -2.360 6.086 1.00 95.56 133 LYS A CA 1
ATOM 1064 C C . LYS A 1 133 ? -7.165 -3.179 4.875 1.00 95.56 133 LYS A C 1
ATOM 1066 O O . LYS A 1 133 ? -6.446 -3.248 3.879 1.00 95.56 133 LYS A O 1
ATOM 1071 N N . LYS A 1 134 ? -8.372 -3.744 4.915 1.00 96.62 134 LYS A N 1
ATOM 1072 C CA . LYS A 1 134 ? -8.962 -4.474 3.788 1.00 96.62 134 LYS A CA 1
ATOM 1073 C C . LYS A 1 134 ? -9.196 -3.564 2.580 1.00 96.62 134 LYS A C 1
ATOM 1075 O O . LYS A 1 134 ? -8.889 -3.956 1.458 1.00 96.62 134 LYS A O 1
ATOM 1080 N N . MET A 1 135 ? -9.684 -2.340 2.794 1.00 95.50 135 MET A N 1
ATOM 1081 C CA . MET A 1 135 ? -9.810 -1.342 1.727 1.00 95.50 135 MET A CA 1
ATOM 1082 C C . MET A 1 135 ? -8.453 -0.974 1.125 1.00 95.50 135 MET A C 1
ATOM 1084 O O . MET A 1 135 ? -8.326 -0.959 -0.098 1.00 95.50 135 MET A O 1
ATOM 1088 N N . THR A 1 136 ? -7.432 -0.736 1.955 1.00 95.25 136 THR A N 1
ATOM 1089 C CA . THR A 1 136 ? -6.081 -0.430 1.458 1.00 95.25 136 THR A CA 1
ATOM 1090 C C . THR A 1 136 ? -5.472 -1.594 0.685 1.00 95.25 136 THR A C 1
ATOM 1092 O O . THR A 1 136 ? -4.828 -1.363 -0.331 1.00 95.25 136 THR A O 1
ATOM 1095 N N . LEU A 1 137 ? -5.718 -2.837 1.111 1.00 94.44 137 LEU A N 1
ATOM 1096 C CA . LEU A 1 137 ? -5.243 -4.030 0.413 1.00 94.44 137 LEU A CA 1
ATOM 1097 C C . LEU A 1 137 ? -5.896 -4.155 -0.967 1.00 94.44 137 LEU A C 1
ATOM 1099 O O . LEU A 1 137 ? -5.185 -4.233 -1.962 1.00 94.44 137 LEU A O 1
ATOM 1103 N N . ASN A 1 138 ? -7.224 -4.035 -1.044 1.00 94.81 138 ASN A N 1
ATOM 1104 C CA . ASN A 1 138 ? -7.950 -4.032 -2.317 1.00 94.81 138 ASN A CA 1
ATOM 1105 C C . ASN A 1 138 ? -7.497 -2.899 -3.252 1.00 94.81 138 ASN A C 1
ATOM 1107 O O . ASN A 1 138 ? -7.469 -3.067 -4.470 1.00 94.81 138 ASN A O 1
ATOM 1111 N N . GLN A 1 139 ? -7.184 -1.723 -2.703 1.00 94.44 139 GLN A N 1
ATOM 1112 C CA . GLN A 1 139 ? -6.669 -0.609 -3.494 1.00 94.44 139 GLN A CA 1
ATOM 1113 C C . GLN A 1 139 ? -5.276 -0.927 -4.043 1.00 94.44 139 GLN A C 1
ATOM 1115 O O . GLN A 1 139 ? -5.042 -0.754 -5.236 1.00 94.44 139 GLN A O 1
ATOM 1120 N N . CYS A 1 140 ? -4.394 -1.467 -3.200 1.00 90.69 140 CYS A N 1
ATOM 1121 C CA . CYS A 1 140 ? -3.052 -1.879 -3.592 1.00 90.69 140 CYS A CA 1
ATOM 1122 C C . CYS A 1 140 ? -3.099 -2.970 -4.673 1.00 90.69 140 CYS A C 1
ATOM 1124 O O . CYS A 1 140 ? -2.409 -2.857 -5.676 1.00 90.69 140 CYS A O 1
ATOM 1126 N N . GLU A 1 141 ? -3.972 -3.972 -4.534 1.00 87.75 141 GLU A N 1
ATOM 1127 C CA . GLU A 1 141 ? -4.182 -5.020 -5.543 1.00 87.75 141 GLU A CA 1
ATOM 1128 C C . GLU A 1 141 ? -4.678 -4.454 -6.878 1.00 87.75 141 GLU A C 1
ATOM 1130 O O . GLU A 1 141 ? -4.178 -4.839 -7.934 1.00 87.75 141 GLU A O 1
ATOM 1135 N N . LYS A 1 142 ? -5.622 -3.503 -6.854 1.00 89.38 142 LYS A N 1
ATOM 1136 C CA . LYS A 1 142 ? -6.079 -2.814 -8.071 1.00 89.38 142 LYS A CA 1
ATOM 1137 C C . LYS A 1 142 ? -4.958 -2.024 -8.725 1.00 89.38 142 LYS A C 1
ATOM 1139 O O . LYS A 1 142 ? -4.844 -2.044 -9.946 1.00 89.38 142 LYS A O 1
ATOM 1144 N N . ASP A 1 143 ? -4.159 -1.313 -7.940 1.00 87.00 143 ASP A N 1
ATOM 1145 C CA . ASP A 1 143 ? -3.048 -0.530 -8.471 1.00 87.00 143 ASP A CA 1
ATOM 1146 C C . ASP A 1 143 ? -1.952 -1.449 -9.032 1.00 87.00 143 ASP A C 1
ATOM 1148 O O . ASP A 1 143 ? -1.441 -1.193 -10.119 1.00 87.00 143 ASP A O 1
ATOM 1152 N N . LEU A 1 144 ? -1.695 -2.593 -8.398 1.00 82.50 144 LEU A N 1
ATOM 1153 C CA . LEU A 1 144 ? -0.787 -3.626 -8.901 1.00 82.50 144 LEU A CA 1
ATOM 1154 C C . LEU A 1 144 ? -1.308 -4.253 -10.208 1.00 82.50 144 LEU A C 1
ATOM 1156 O O . LEU A 1 144 ? -0.545 -4.421 -11.157 1.00 82.50 144 LEU A O 1
ATOM 1160 N N . ALA A 1 145 ? -2.615 -4.510 -10.308 1.00 82.00 145 ALA A N 1
ATOM 1161 C CA . ALA A 1 145 ? -3.248 -4.981 -11.540 1.00 82.00 145 ALA A CA 1
ATOM 1162 C C . ALA A 1 145 ? -3.185 -3.936 -12.673 1.00 82.00 145 ALA A C 1
ATOM 1164 O O . ALA A 1 145 ? -2.965 -4.294 -13.831 1.00 82.00 145 ALA A O 1
ATOM 1165 N N . LYS A 1 146 ? -3.330 -2.639 -12.355 1.00 85.00 146 LYS A N 1
ATOM 1166 C CA . LYS A 1 146 ? -3.156 -1.544 -13.329 1.00 85.00 146 LYS A CA 1
ATOM 1167 C C . LYS A 1 146 ? -1.728 -1.440 -13.843 1.00 85.00 146 LYS A C 1
ATOM 1169 O O . LYS A 1 146 ? -1.547 -1.027 -14.983 1.00 85.00 146 LYS A O 1
ATOM 1174 N N . LEU A 1 147 ? -0.731 -1.790 -13.027 1.00 77.44 147 LEU A N 1
ATOM 1175 C CA . LEU A 1 147 ? 0.669 -1.682 -13.428 1.00 77.44 147 LEU A CA 1
ATOM 1176 C C . LEU A 1 147 ? 1.037 -2.597 -14.609 1.00 77.44 147 LEU A C 1
ATOM 1178 O O . LEU A 1 147 ? 2.126 -2.405 -15.140 1.00 77.44 147 LEU A O 1
ATOM 1182 N N . GLN A 1 148 ? 0.168 -3.539 -15.030 1.00 70.75 148 GLN A N 1
ATOM 1183 C CA . GLN A 1 148 ? 0.368 -4.450 -16.177 1.00 70.75 148 GLN A CA 1
ATOM 1184 C C . GLN A 1 148 ? 1.836 -4.880 -16.320 1.00 70.75 148 GLN A C 1
ATOM 1186 O O . GLN A 1 148 ? 2.439 -4.795 -17.392 1.00 70.75 148 GLN A O 1
ATOM 1191 N N . PHE A 1 149 ? 2.443 -5.250 -15.189 1.00 71.12 149 PHE A N 1
ATOM 1192 C CA . PHE A 1 149 ? 3.877 -5.461 -15.113 1.00 71.12 149 PHE A CA 1
ATOM 1193 C C . PHE A 1 149 ? 4.215 -6.791 -15.777 1.00 71.12 149 PHE A C 1
ATOM 1195 O O . PHE A 1 149 ? 4.122 -7.858 -15.172 1.00 71.12 149 PHE A O 1
ATOM 1202 N N . ASP A 1 150 ? 4.575 -6.708 -17.051 1.00 79.81 150 ASP A N 1
ATOM 1203 C CA . ASP A 1 150 ? 4.981 -7.848 -17.851 1.00 79.81 150 ASP A CA 1
ATOM 1204 C C . ASP A 1 150 ? 6.487 -8.083 -17.682 1.00 79.81 150 ASP A C 1
ATOM 1206 O O . ASP A 1 150 ? 7.340 -7.410 -18.273 1.00 79.81 150 ASP A O 1
ATOM 1210 N N . VAL A 1 151 ? 6.804 -9.049 -16.820 1.00 83.50 151 VAL A N 1
ATOM 1211 C CA . VAL A 1 151 ? 8.174 -9.487 -16.533 1.00 83.50 151 VAL A CA 1
ATOM 1212 C C . VAL A 1 151 ? 8.881 -9.968 -17.802 1.00 83.50 151 VAL A C 1
ATOM 1214 O O . VAL A 1 151 ? 10.080 -9.729 -17.953 1.00 83.50 151 VAL A O 1
ATOM 1217 N N . GLU A 1 152 ? 8.165 -10.621 -18.717 1.00 86.75 152 GLU A N 1
ATOM 1218 C CA . GLU A 1 152 ? 8.749 -11.159 -19.946 1.00 86.75 152 GLU A CA 1
ATOM 1219 C C . GLU A 1 152 ? 9.066 -10.035 -20.929 1.00 86.75 152 GLU A C 1
ATOM 1221 O O . GLU A 1 152 ? 10.177 -9.985 -21.463 1.00 86.75 152 GLU A O 1
ATOM 1226 N N . ARG A 1 153 ? 8.176 -9.045 -21.059 1.00 87.19 153 ARG A N 1
ATOM 1227 C CA . ARG A 1 153 ? 8.461 -7.828 -21.834 1.00 87.19 153 ARG A CA 1
ATOM 1228 C C . ARG A 1 153 ? 9.674 -7.068 -21.294 1.00 87.19 153 ARG A C 1
ATOM 1230 O O . ARG A 1 153 ? 10.495 -6.583 -22.069 1.00 87.19 153 ARG A O 1
ATOM 1237 N N . LEU A 1 154 ? 9.818 -6.970 -19.972 1.00 88.62 154 LEU A N 1
ATOM 1238 C CA . LEU A 1 154 ? 10.966 -6.300 -19.356 1.00 88.62 154 LEU A CA 1
ATOM 1239 C C . LEU A 1 154 ? 12.279 -7.062 -19.599 1.00 88.62 154 LEU A C 1
ATOM 1241 O O . LEU A 1 154 ? 13.313 -6.436 -19.841 1.00 88.62 154 LEU A O 1
ATOM 1245 N N . LYS A 1 155 ? 12.257 -8.400 -19.563 1.00 93.12 155 LYS A N 1
ATOM 1246 C CA . LYS A 1 155 ? 13.422 -9.227 -19.921 1.00 93.12 155 LYS A CA 1
ATOM 1247 C C . LYS A 1 155 ? 13.802 -9.067 -21.393 1.00 93.12 155 LYS A C 1
ATOM 1249 O O . LYS A 1 155 ? 14.986 -8.899 -21.672 1.00 93.12 155 LYS A O 1
ATOM 1254 N N . GLN A 1 156 ? 12.822 -9.078 -22.300 1.00 94.56 156 GLN A N 1
ATOM 1255 C CA . GLN A 1 156 ? 13.044 -8.854 -23.732 1.00 94.56 156 GLN A CA 1
ATOM 1256 C C . GLN A 1 156 ? 13.700 -7.495 -23.973 1.00 94.56 156 GLN A C 1
ATOM 1258 O O . GLN A 1 156 ? 14.788 -7.439 -24.535 1.00 94.56 156 GLN A O 1
ATOM 1263 N N . LEU A 1 157 ? 13.133 -6.422 -23.414 1.00 94.50 157 LEU A N 1
ATOM 1264 C CA . LEU A 1 157 ? 13.671 -5.074 -23.597 1.00 94.50 157 LEU A CA 1
ATOM 1265 C C . LEU A 1 157 ? 15.109 -4.935 -23.068 1.00 94.50 157 LEU A C 1
ATOM 1267 O O . LEU A 1 157 ? 15.936 -4.262 -23.675 1.00 94.50 157 LEU A O 1
ATOM 1271 N N . ARG A 1 158 ? 15.443 -5.597 -21.952 1.00 94.75 158 ARG A N 1
ATOM 1272 C CA . ARG A 1 158 ? 16.826 -5.642 -21.444 1.00 94.75 158 ARG A CA 1
ATOM 1273 C C . ARG A 1 158 ? 17.771 -6.402 -22.372 1.00 94.75 158 ARG A C 1
ATOM 1275 O O . ARG A 1 158 ? 18.930 -6.013 -22.491 1.00 94.75 158 ARG A O 1
ATOM 1282 N N . SER A 1 159 ? 17.296 -7.482 -22.987 1.00 96.50 159 SER A N 1
ATOM 1283 C CA . SER A 1 159 ? 18.072 -8.225 -23.980 1.00 96.50 159 SER A CA 1
ATOM 1284 C C . SER A 1 159 ? 18.330 -7.376 -25.222 1.00 96.50 159 SER A C 1
ATOM 1286 O O . SER A 1 159 ? 19.456 -7.355 -25.708 1.00 96.50 159 SER A O 1
ATOM 1288 N N . ASP A 1 160 ? 17.321 -6.646 -25.695 1.00 96.50 160 ASP A N 1
ATOM 1289 C CA . ASP A 1 160 ? 17.435 -5.780 -26.871 1.00 96.50 160 ASP A CA 1
ATOM 1290 C C . ASP A 1 160 ? 18.432 -4.647 -26.630 1.00 96.50 160 ASP A C 1
ATOM 1292 O O . ASP A 1 160 ? 19.326 -4.442 -27.444 1.00 96.50 160 ASP A O 1
ATOM 1296 N N . ILE A 1 161 ? 18.361 -3.982 -25.468 1.00 96.44 161 ILE A N 1
ATOM 1297 C CA . ILE A 1 161 ? 19.335 -2.947 -25.082 1.00 96.44 161 ILE A CA 1
ATOM 1298 C C . ILE A 1 161 ? 20.760 -3.507 -25.108 1.00 96.44 161 ILE A C 1
ATOM 1300 O O . ILE A 1 161 ? 21.647 -2.899 -25.699 1.00 96.44 161 ILE A O 1
ATOM 1304 N N . ARG A 1 162 ? 20.984 -4.690 -24.519 1.00 96.88 162 ARG A N 1
ATOM 1305 C CA . ARG A 1 162 ? 22.313 -5.315 -24.521 1.00 96.88 162 ARG A CA 1
ATOM 1306 C C . ARG A 1 162 ? 22.795 -5.614 -25.943 1.00 96.88 162 ARG A C 1
ATOM 1308 O O . ARG A 1 162 ? 23.961 -5.377 -26.244 1.00 96.88 162 ARG A O 1
ATOM 1315 N N . ASN A 1 163 ? 21.922 -6.137 -26.800 1.00 97.12 163 ASN A N 1
ATOM 1316 C CA . ASN A 1 163 ? 22.270 -6.448 -28.184 1.00 97.12 163 ASN A CA 1
ATOM 1317 C C . ASN A 1 163 ? 22.633 -5.180 -28.970 1.00 97.12 163 ASN A C 1
ATOM 1319 O O . ASN A 1 163 ? 23.613 -5.185 -29.713 1.00 97.12 163 ASN A O 1
ATOM 1323 N N . GLU A 1 164 ? 21.882 -4.094 -28.782 1.00 97.00 164 GLU A N 1
ATOM 1324 C CA . GLU A 1 164 ? 22.173 -2.819 -29.438 1.00 97.00 164 GLU A CA 1
ATOM 1325 C C . GLU A 1 164 ? 23.464 -2.175 -28.925 1.00 97.00 164 GLU A C 1
ATOM 1327 O O . GLU A 1 164 ? 24.249 -1.669 -29.724 1.00 97.00 164 GLU A O 1
ATOM 1332 N N . ASP A 1 165 ? 23.753 -2.265 -27.625 1.00 96.88 165 ASP A N 1
ATOM 1333 C CA . ASP A 1 165 ? 25.028 -1.803 -27.066 1.00 96.88 165 ASP A CA 1
ATOM 1334 C C . ASP A 1 165 ? 26.215 -2.585 -27.649 1.00 96.88 165 ASP A C 1
ATOM 1336 O O . ASP A 1 165 ? 27.244 -2.005 -28.010 1.00 96.88 165 ASP A O 1
ATOM 1340 N N . GLU A 1 166 ? 26.078 -3.907 -27.795 1.00 97.12 166 GLU A N 1
ATOM 1341 C CA . GLU A 1 166 ? 27.100 -4.736 -28.437 1.00 97.12 166 GLU A CA 1
ATOM 1342 C C . GLU A 1 166 ? 27.289 -4.376 -29.914 1.00 97.12 166 GLU A C 1
ATOM 1344 O O . GLU A 1 166 ? 28.429 -4.285 -30.381 1.00 97.12 166 GLU A O 1
ATOM 1349 N N . ASN A 1 167 ? 26.201 -4.150 -30.653 1.00 97.06 167 ASN A N 1
ATOM 1350 C CA . ASN A 1 167 ? 26.261 -3.722 -32.049 1.00 97.06 167 ASN A CA 1
ATOM 1351 C C . ASN A 1 167 ? 26.933 -2.352 -32.177 1.00 97.06 167 ASN A C 1
ATOM 1353 O O . ASN A 1 167 ? 27.853 -2.190 -32.979 1.00 97.06 167 ASN A O 1
ATOM 1357 N N . MET A 1 168 ? 26.564 -1.399 -31.320 1.00 97.19 168 MET A N 1
ATOM 1358 C CA . MET A 1 168 ? 27.168 -0.072 -31.284 1.00 97.19 168 MET A CA 1
ATOM 1359 C C . MET A 1 168 ? 28.667 -0.146 -30.986 1.00 97.19 168 MET A C 1
ATOM 1361 O O . MET A 1 168 ? 29.462 0.503 -31.668 1.00 97.19 168 MET A O 1
ATOM 1365 N N . ALA A 1 169 ? 29.083 -0.968 -30.019 1.00 96.06 169 ALA A N 1
ATOM 1366 C CA . ALA A 1 169 ? 30.495 -1.169 -29.709 1.00 96.06 169 ALA A CA 1
ATOM 1367 C C . ALA A 1 169 ? 31.259 -1.798 -30.889 1.00 96.06 169 ALA A C 1
ATOM 1369 O O . ALA A 1 169 ? 32.378 -1.382 -31.205 1.00 96.06 169 ALA A O 1
ATOM 1370 N N . ARG A 1 170 ? 30.661 -2.778 -31.580 1.00 97.06 170 ARG A N 1
ATOM 1371 C CA . ARG A 1 170 ? 31.243 -3.392 -32.787 1.00 97.06 170 ARG A CA 1
ATOM 1372 C C . ARG A 1 170 ? 31.407 -2.370 -33.912 1.00 97.06 170 ARG A C 1
ATOM 1374 O O . ARG A 1 170 ? 32.490 -2.291 -34.496 1.00 97.06 170 ARG A O 1
ATOM 1381 N N . ASP A 1 171 ? 30.389 -1.560 -34.176 1.00 96.31 171 ASP A N 1
ATOM 1382 C CA . ASP A 1 171 ? 30.429 -0.534 -35.219 1.00 96.31 171 ASP A CA 1
ATOM 1383 C C . ASP A 1 171 ? 31.415 0.588 -34.887 1.00 96.31 171 ASP A C 1
ATOM 1385 O O . ASP A 1 171 ? 32.173 1.018 -35.759 1.00 96.31 171 ASP A O 1
ATOM 1389 N N . GLN A 1 172 ? 31.500 1.005 -33.622 1.00 94.88 172 GLN A N 1
ATOM 1390 C CA . GLN A 1 172 ? 32.516 1.955 -33.164 1.00 94.88 172 GLN A CA 1
ATOM 1391 C C . GLN A 1 172 ? 33.932 1.406 -33.359 1.00 94.88 172 GLN A C 1
ATOM 1393 O O . GLN A 1 172 ? 34.798 2.111 -33.882 1.00 94.88 172 GLN A O 1
ATOM 1398 N N . ASN A 1 173 ? 34.173 0.141 -33.005 1.00 94.75 173 ASN A N 1
ATOM 1399 C CA . ASN A 1 173 ? 35.470 -0.504 -33.213 1.00 94.75 173 ASN A CA 1
ATOM 1400 C C . ASN A 1 173 ? 35.829 -0.585 -34.702 1.00 94.75 173 ASN A C 1
ATOM 1402 O O . ASN A 1 173 ? 36.959 -0.264 -35.086 1.00 94.75 173 ASN A O 1
ATOM 1406 N N . ARG A 1 174 ? 34.863 -0.947 -35.555 1.00 94.62 174 ARG A N 1
ATOM 1407 C CA . ARG A 1 174 ? 35.040 -0.979 -37.012 1.00 94.62 174 ARG A CA 1
ATOM 1408 C C . ARG A 1 174 ? 35.336 0.411 -37.569 1.00 94.62 174 ARG A C 1
ATOM 1410 O O . ARG A 1 174 ? 36.250 0.558 -38.378 1.00 94.62 174 ARG A O 1
ATOM 1417 N N . LEU A 1 175 ? 34.622 1.438 -37.112 1.00 89.94 175 LEU A N 1
ATOM 1418 C CA . LEU A 1 175 ? 34.862 2.825 -37.503 1.00 89.94 175 LEU A CA 1
ATOM 1419 C C . LEU A 1 175 ? 36.274 3.276 -37.106 1.00 89.94 175 LEU A C 1
ATOM 1421 O O . LEU A 1 175 ? 36.990 3.844 -37.927 1.00 89.94 175 LEU A O 1
ATOM 1425 N N . GLN A 1 176 ? 36.710 2.982 -35.879 1.00 88.94 176 GLN A N 1
ATOM 1426 C CA . GLN A 1 176 ? 38.065 3.302 -35.422 1.00 88.94 176 GLN A CA 1
ATOM 1427 C C . GLN A 1 176 ? 39.142 2.555 -36.215 1.00 88.94 176 GLN A C 1
ATOM 1429 O O . GLN A 1 176 ? 40.204 3.110 -36.492 1.00 88.94 176 GLN A O 1
ATOM 1434 N N . GLN A 1 177 ? 38.900 1.297 -36.588 1.00 92.06 177 GLN A N 1
ATOM 1435 C CA . GLN A 1 177 ? 39.809 0.546 -37.453 1.00 92.06 177 GLN A CA 1
ATOM 1436 C C . GLN A 1 177 ? 39.916 1.191 -38.842 1.00 92.06 177 GLN A C 1
ATOM 1438 O O . GLN A 1 177 ? 41.027 1.408 -39.321 1.00 92.06 177 GLN A O 1
ATOM 1443 N N . MET A 1 178 ? 38.784 1.563 -39.448 1.00 88.00 178 MET A N 1
ATOM 1444 C CA . MET A 1 178 ? 38.750 2.235 -40.752 1.00 88.00 178 MET A CA 1
ATOM 1445 C C . MET A 1 178 ? 39.458 3.593 -40.719 1.00 88.00 178 MET A C 1
ATOM 1447 O O . MET A 1 178 ? 40.194 3.912 -41.649 1.00 88.00 178 MET A O 1
ATOM 1451 N N . ARG A 1 179 ? 39.308 4.366 -39.635 1.00 84.94 179 ARG A N 1
ATOM 1452 C CA . ARG A 1 179 ? 40.042 5.630 -39.438 1.00 84.94 179 ARG A CA 1
ATOM 1453 C C . ARG A 1 179 ? 41.549 5.420 -39.318 1.00 84.94 179 ARG A C 1
ATOM 1455 O O . ARG A 1 179 ? 42.313 6.175 -39.905 1.00 84.94 179 ARG A O 1
ATOM 1462 N N . ARG A 1 180 ? 41.984 4.377 -38.599 1.00 84.25 180 ARG A N 1
ATOM 1463 C CA . ARG A 1 180 ? 43.411 4.030 -38.466 1.00 84.25 180 ARG A CA 1
ATOM 1464 C C . ARG A 1 180 ? 44.040 3.632 -39.800 1.00 84.25 180 ARG A C 1
ATOM 1466 O O . ARG A 1 180 ? 45.171 4.017 -40.066 1.00 84.25 180 ARG A O 1
ATOM 1473 N N . GLN A 1 181 ? 43.317 2.873 -40.623 1.00 87.12 181 GLN A N 1
ATOM 1474 C CA . GLN A 1 181 ? 43.792 2.464 -41.948 1.00 87.12 181 GLN A CA 1
ATOM 1475 C C . GLN A 1 181 ? 43.793 3.629 -42.944 1.00 87.12 181 GLN A C 1
ATOM 1477 O O . GLN A 1 181 ? 44.712 3.743 -43.748 1.00 87.12 181 GLN A O 1
ATOM 1482 N N . ASN A 1 182 ? 42.802 4.518 -42.856 1.00 83.94 182 ASN A N 1
ATOM 1483 C CA . ASN A 1 182 ? 42.594 5.609 -43.804 1.00 83.94 182 ASN A CA 1
ATOM 1484 C C . ASN A 1 182 ? 42.726 6.978 -43.125 1.00 83.94 182 ASN A C 1
ATOM 1486 O O . ASN A 1 182 ? 41.797 7.786 -43.151 1.00 83.94 182 ASN A O 1
ATOM 1490 N N . HIS A 1 183 ? 43.889 7.257 -42.530 1.00 80.56 183 HIS A N 1
ATOM 1491 C CA . HIS A 1 183 ? 44.119 8.500 -41.779 1.00 80.56 183 HIS A CA 1
ATOM 1492 C C . HIS A 1 183 ? 43.891 9.770 -42.621 1.00 80.56 183 HIS A C 1
ATOM 1494 O O . HIS A 1 183 ? 43.546 10.820 -42.092 1.00 80.56 183 HIS A O 1
ATOM 1500 N N . GLN A 1 184 ? 44.076 9.679 -43.941 1.00 80.00 184 GLN A N 1
ATOM 1501 C CA . GLN A 1 184 ? 43.897 10.788 -44.883 1.00 80.00 184 GLN A CA 1
ATOM 1502 C C . GLN A 1 184 ? 42.424 11.203 -45.028 1.00 80.00 184 GLN A C 1
ATOM 1504 O O . GLN A 1 184 ? 42.142 12.332 -45.418 1.00 80.00 184 GLN A O 1
ATOM 1509 N N . LEU A 1 185 ? 41.492 10.301 -44.697 1.00 81.94 185 LEU A N 1
ATOM 1510 C CA . LEU A 1 185 ? 40.050 10.546 -44.719 1.00 81.94 185 LEU A CA 1
ATOM 1511 C C . LEU A 1 185 ? 39.501 10.995 -43.353 1.00 81.94 185 LEU A C 1
ATOM 1513 O O . LEU A 1 185 ? 38.329 11.359 -43.256 1.00 81.94 185 LEU A O 1
ATOM 1517 N N . ASP A 1 186 ? 40.318 10.975 -42.293 1.00 82.25 186 ASP A N 1
ATOM 1518 C CA . ASP A 1 186 ? 39.908 11.404 -40.954 1.00 82.25 186 ASP A CA 1
ATOM 1519 C C . ASP A 1 186 ? 40.163 12.905 -40.769 1.00 82.25 186 ASP A C 1
ATOM 1521 O O . ASP A 1 186 ? 41.222 13.351 -40.325 1.00 82.25 186 ASP A O 1
ATOM 1525 N N . PHE A 1 187 ? 39.171 13.704 -41.150 1.00 82.88 187 PHE A N 1
ATOM 1526 C CA . PHE A 1 187 ? 39.222 15.153 -41.027 1.00 82.88 187 PHE A CA 1
ATOM 1527 C C . PHE A 1 187 ? 38.693 15.620 -39.666 1.00 82.88 187 PHE A C 1
ATOM 1529 O O . PHE A 1 187 ? 37.486 15.641 -39.417 1.00 82.88 187 PHE A O 1
ATOM 1536 N N . GLN A 1 188 ? 39.605 16.034 -38.785 1.00 81.31 188 GLN A N 1
ATOM 1537 C CA . GLN A 1 188 ? 39.276 16.548 -37.455 1.00 81.31 188 GLN A CA 1
ATOM 1538 C C . GLN A 1 188 ? 39.669 18.019 -37.321 1.00 81.31 188 GLN A C 1
ATOM 1540 O O . GLN A 1 188 ? 40.767 18.423 -37.698 1.00 81.31 188 GLN A O 1
ATOM 1545 N N . TYR A 1 189 ? 38.776 18.824 -36.742 1.00 79.44 189 TYR A N 1
ATOM 1546 C CA . TYR A 1 189 ? 39.050 20.228 -36.457 1.00 79.44 189 TYR A CA 1
ATOM 1547 C C . TYR A 1 189 ? 38.337 20.731 -35.203 1.00 79.44 189 TYR A C 1
ATOM 1549 O O . TYR A 1 189 ? 37.266 20.250 -34.809 1.00 79.44 189 TYR A O 1
ATOM 1557 N N . THR A 1 190 ? 38.932 21.745 -34.586 1.00 79.69 190 THR A N 1
ATOM 1558 C CA . THR A 1 190 ? 38.376 22.439 -33.421 1.00 79.69 190 THR A CA 1
ATOM 1559 C C . THR A 1 190 ? 37.514 23.611 -33.872 1.00 79.69 190 THR A C 1
ATOM 1561 O O . THR A 1 190 ? 37.816 24.266 -34.870 1.00 79.69 190 THR A O 1
ATOM 1564 N N . ASN A 1 191 ? 36.440 23.891 -33.130 1.00 80.75 191 ASN A N 1
ATOM 1565 C CA . ASN A 1 191 ? 35.554 25.012 -33.436 1.00 80.75 191 ASN A CA 1
ATOM 1566 C C . ASN A 1 191 ? 36.340 26.336 -33.469 1.00 80.75 191 ASN A C 1
ATOM 1568 O O . ASN A 1 191 ? 36.993 26.663 -32.478 1.00 80.75 191 ASN A O 1
ATOM 1572 N N . PRO A 1 192 ? 36.266 27.107 -34.571 1.00 76.62 192 PRO A N 1
ATOM 1573 C CA . PRO A 1 192 ? 37.029 28.343 -34.719 1.00 76.62 192 PRO A CA 1
ATOM 1574 C C . PRO A 1 192 ? 36.469 29.502 -33.888 1.00 76.62 192 PRO A C 1
ATOM 1576 O O . PRO A 1 192 ? 37.212 30.410 -33.528 1.00 76.62 192 PRO A O 1
ATOM 1579 N N . THR A 1 193 ? 35.169 29.485 -33.592 1.00 79.25 193 THR A N 1
ATOM 1580 C CA . THR A 1 193 ? 34.486 30.487 -32.770 1.00 79.25 193 THR A CA 1
ATOM 1581 C C . THR A 1 193 ? 33.480 29.807 -31.838 1.00 79.25 193 THR A C 1
ATOM 1583 O O . THR A 1 193 ? 32.969 28.729 -32.171 1.00 79.25 193 THR A O 1
ATOM 1586 N N . PRO A 1 194 ? 33.148 30.421 -30.688 1.00 80.31 194 PRO A N 1
ATOM 1587 C CA . PRO A 1 194 ? 31.986 30.019 -29.902 1.00 80.31 194 PRO A CA 1
ATOM 1588 C C . PRO A 1 194 ? 30.728 30.024 -30.784 1.00 80.31 194 PRO A C 1
ATOM 1590 O O . PRO A 1 194 ? 30.584 30.896 -31.640 1.00 80.31 194 PRO A O 1
ATOM 1593 N N . ASN A 1 195 ? 29.842 29.041 -30.605 1.00 82.88 195 ASN A N 1
ATOM 1594 C CA . ASN A 1 195 ? 28.609 28.862 -31.392 1.00 82.88 195 ASN A CA 1
ATOM 1595 C C . ASN A 1 195 ? 28.808 28.678 -32.912 1.00 82.88 195 ASN A C 1
ATOM 1597 O O . ASN A 1 195 ? 27.905 28.965 -33.693 1.00 82.88 195 ASN A O 1
ATOM 1601 N N . PHE A 1 196 ? 29.975 28.197 -33.354 1.00 82.38 196 PHE A N 1
ATOM 1602 C CA . PHE A 1 196 ? 30.184 27.841 -34.757 1.00 82.38 196 PHE A CA 1
ATOM 1603 C C . PHE A 1 196 ? 29.338 26.625 -35.156 1.00 82.38 196 PHE A C 1
ATOM 1605 O O . PHE A 1 196 ? 29.511 25.534 -34.605 1.00 82.38 196 PHE A O 1
ATOM 1612 N N . ASP A 1 197 ? 28.468 26.806 -36.147 1.00 84.69 197 ASP A N 1
ATOM 1613 C CA . ASP A 1 197 ? 27.680 25.719 -36.719 1.00 84.69 197 ASP A CA 1
ATOM 1614 C C . ASP A 1 197 ? 28.533 24.893 -37.695 1.00 84.69 197 ASP A C 1
ATOM 1616 O O . ASP A 1 197 ? 28.813 25.301 -38.826 1.00 84.69 197 ASP A O 1
ATOM 1620 N N . ARG A 1 198 ? 28.983 23.723 -37.226 1.00 83.69 198 ARG A N 1
ATOM 1621 C CA . ARG A 1 198 ? 29.857 22.822 -37.987 1.00 83.69 198 ARG A CA 1
ATOM 1622 C C . ARG A 1 198 ? 29.192 22.317 -39.261 1.00 83.69 198 ARG A C 1
ATOM 1624 O O . ARG A 1 198 ? 29.818 22.359 -40.313 1.00 83.69 198 ARG A O 1
ATOM 1631 N N . ALA A 1 199 ? 27.946 21.860 -39.150 1.00 83.62 199 ALA A N 1
ATOM 1632 C CA . ALA A 1 199 ? 27.245 21.189 -40.239 1.00 83.62 199 ALA A CA 1
ATOM 1633 C C . ALA A 1 199 ? 26.896 22.160 -41.370 1.00 83.62 199 ALA A C 1
ATOM 1635 O O . ALA A 1 199 ? 26.919 21.786 -42.541 1.00 83.62 199 ALA A O 1
ATOM 1636 N N . LYS A 1 200 ? 26.605 23.417 -41.019 1.00 86.12 200 LYS A N 1
ATOM 1637 C CA . LYS A 1 200 ? 26.274 24.449 -42.000 1.00 86.12 200 LYS A CA 1
ATOM 1638 C C . LYS A 1 200 ? 27.487 24.926 -42.793 1.00 86.12 200 LYS A C 1
ATOM 1640 O O . LYS A 1 200 ? 27.383 25.132 -43.993 1.00 86.12 200 LYS A O 1
ATOM 1645 N N . HIS A 1 201 ? 28.620 25.133 -42.127 1.00 85.62 201 HIS A N 1
ATOM 1646 C CA . HIS A 1 201 ? 29.751 25.833 -42.735 1.00 85.62 201 HIS A CA 1
ATOM 1647 C C . HIS A 1 201 ? 30.835 24.915 -43.305 1.00 85.62 201 HIS A C 1
ATOM 1649 O O . HIS A 1 201 ? 31.604 25.354 -44.158 1.00 85.62 201 HIS A O 1
ATOM 1655 N N . VAL A 1 202 ? 30.930 23.670 -42.833 1.00 88.94 202 VAL A N 1
ATOM 1656 C CA . VAL A 1 202 ? 31.950 22.707 -43.261 1.00 88.94 202 VAL A CA 1
ATOM 1657 C C . VAL A 1 202 ? 31.254 21.425 -43.688 1.00 88.94 202 VAL A C 1
ATOM 1659 O O . VAL A 1 202 ? 30.730 20.686 -42.859 1.00 88.94 202 VAL A O 1
ATOM 1662 N N . HIS A 1 203 ? 31.265 21.152 -44.988 1.00 88.31 203 HIS A N 1
ATOM 1663 C CA . HIS A 1 203 ? 30.573 19.990 -45.542 1.00 88.31 203 HIS A CA 1
ATOM 1664 C C . HIS A 1 203 ? 31.395 18.702 -45.390 1.00 88.31 203 HIS A C 1
ATOM 1666 O O . HIS A 1 203 ? 30.820 17.628 -45.250 1.00 88.31 203 HIS A O 1
ATOM 1672 N N . GLY A 1 204 ? 32.728 18.800 -45.342 1.00 87.69 204 GLY A N 1
ATOM 1673 C CA . GLY A 1 204 ? 33.633 17.660 -45.152 1.00 87.69 204 GLY A CA 1
ATOM 1674 C C . GLY A 1 204 ? 34.578 17.453 -46.334 1.00 87.69 204 GLY A C 1
ATOM 1675 O O . GLY A 1 204 ? 34.750 18.347 -47.162 1.00 87.69 204 GLY A O 1
ATOM 1676 N N . LEU A 1 205 ? 35.224 16.287 -46.400 1.00 89.12 205 LEU A N 1
ATOM 1677 C CA . LEU A 1 205 ? 36.135 15.947 -47.496 1.00 89.12 205 LEU A CA 1
ATOM 1678 C C . LEU A 1 205 ? 35.356 15.626 -48.768 1.00 89.12 205 LEU A C 1
ATOM 1680 O O . LEU A 1 205 ? 34.328 14.951 -48.703 1.00 89.12 205 LEU A O 1
ATOM 1684 N N . VAL A 1 206 ? 35.894 16.002 -49.930 1.00 90.38 206 VAL A N 1
ATOM 1685 C CA . VAL A 1 206 ? 35.302 15.670 -51.238 1.00 90.38 206 VAL A CA 1
ATOM 1686 C C . VAL A 1 206 ? 35.010 14.169 -51.347 1.00 90.38 206 VAL A C 1
ATOM 1688 O O . VAL A 1 206 ? 33.906 13.800 -51.735 1.00 90.38 206 VAL A O 1
ATOM 1691 N N . ALA A 1 207 ? 35.932 13.305 -50.908 1.00 88.19 207 ALA A N 1
ATOM 1692 C CA . ALA A 1 207 ? 35.762 11.848 -50.912 1.00 88.19 207 ALA A CA 1
ATOM 1693 C C . ALA A 1 207 ? 34.539 11.329 -50.127 1.00 88.19 207 ALA A C 1
ATOM 1695 O O . ALA A 1 207 ? 34.058 10.235 -50.401 1.00 88.19 207 ALA A O 1
ATOM 1696 N N . THR A 1 208 ? 34.042 12.089 -49.146 1.00 88.06 208 THR A N 1
ATOM 1697 C CA . THR A 1 208 ? 32.902 11.699 -48.293 1.00 88.06 208 THR A CA 1
ATOM 1698 C C . THR A 1 208 ? 31.560 12.265 -48.755 1.00 88.06 208 THR A C 1
ATOM 1700 O O . THR A 1 208 ? 30.525 11.925 -48.189 1.00 88.06 208 THR A O 1
ATOM 1703 N N . LEU A 1 209 ? 31.565 13.132 -49.771 1.00 90.88 209 LEU A N 1
ATOM 1704 C CA . LEU A 1 209 ? 30.389 13.902 -50.185 1.00 90.88 209 LEU A CA 1
ATOM 1705 C C . LEU A 1 209 ? 29.634 13.304 -51.372 1.00 90.88 209 LEU A C 1
ATOM 1707 O O . LEU A 1 209 ? 28.541 13.764 -51.697 1.00 90.88 209 LEU A O 1
ATOM 1711 N N . PHE A 1 210 ? 30.192 12.289 -52.026 1.00 90.19 210 PHE A N 1
ATOM 1712 C CA . PHE A 1 210 ? 29.548 11.613 -53.144 1.00 90.19 210 PHE A CA 1
ATOM 1713 C C . PHE A 1 210 ? 29.717 10.101 -53.035 1.00 90.19 210 PHE A C 1
ATOM 1715 O O . PHE A 1 210 ? 30.667 9.600 -52.438 1.00 90.19 210 PHE A O 1
ATOM 1722 N N . ASN A 1 211 ? 28.791 9.374 -53.655 1.00 91.12 211 ASN A N 1
ATOM 1723 C CA . ASN A 1 211 ? 28.834 7.922 -53.749 1.00 91.12 211 ASN A CA 1
ATOM 1724 C C . ASN A 1 211 ? 29.117 7.506 -55.192 1.00 91.12 211 ASN A C 1
ATOM 1726 O O . ASN A 1 211 ? 28.658 8.140 -56.141 1.00 91.12 211 ASN A O 1
ATOM 1730 N N . ILE A 1 212 ? 29.863 6.418 -55.358 1.00 91.06 212 ILE A N 1
ATOM 1731 C CA . ILE A 1 212 ? 30.168 5.851 -56.673 1.00 91.06 212 ILE A CA 1
ATOM 1732 C C . ILE A 1 212 ? 29.041 4.886 -57.055 1.00 91.06 212 ILE A C 1
ATOM 1734 O O . ILE A 1 212 ? 28.819 3.895 -56.360 1.00 91.06 212 ILE A O 1
ATOM 1738 N N . ASN A 1 213 ? 28.353 5.160 -58.167 1.00 90.00 213 ASN A N 1
ATOM 1739 C CA . ASN A 1 213 ? 27.240 4.328 -58.647 1.00 90.00 213 ASN A CA 1
ATOM 1740 C C . ASN A 1 213 ? 27.695 2.922 -59.062 1.00 90.00 213 ASN A C 1
ATOM 1742 O O . ASN A 1 213 ? 27.033 1.939 -58.744 1.00 90.00 213 ASN A O 1
ATOM 1746 N N . ASP A 1 214 ? 28.828 2.824 -59.763 1.00 92.75 214 ASP A N 1
ATOM 1747 C CA . ASP A 1 214 ? 29.379 1.552 -60.225 1.00 92.75 214 ASP A CA 1
ATOM 1748 C C . ASP A 1 214 ? 30.835 1.398 -59.772 1.00 92.75 214 ASP A C 1
ATOM 1750 O O . ASP A 1 214 ? 31.738 2.113 -60.219 1.00 92.75 214 ASP A O 1
ATOM 1754 N N . LYS A 1 215 ? 31.059 0.447 -58.859 1.00 91.62 215 LYS A N 1
ATOM 1755 C CA . LYS A 1 215 ? 32.351 0.224 -58.195 1.00 91.62 215 LYS A CA 1
ATOM 1756 C C . LYS A 1 215 ? 33.465 -0.160 -59.169 1.00 91.62 215 LYS A C 1
ATOM 1758 O O . LYS A 1 215 ? 34.631 0.028 -58.836 1.00 91.62 215 LYS A O 1
ATOM 1763 N N . LYS A 1 216 ? 33.136 -0.640 -60.376 1.00 93.38 216 LYS A N 1
ATOM 1764 C CA . LYS A 1 216 ? 34.140 -0.993 -61.394 1.00 93.38 216 LYS A CA 1
ATOM 1765 C C . LYS A 1 216 ? 34.962 0.207 -61.877 1.00 93.38 216 LYS A C 1
ATOM 1767 O O . LYS A 1 216 ? 36.089 0.027 -62.320 1.00 93.38 216 LYS A O 1
ATOM 1772 N N . TYR A 1 217 ? 34.424 1.424 -61.762 1.00 93.00 217 TYR A N 1
ATOM 1773 C CA . TYR A 1 217 ? 35.123 2.656 -62.136 1.00 93.00 217 TYR A CA 1
ATOM 1774 C C . TYR A 1 217 ? 35.808 3.354 -60.954 1.00 93.00 217 TYR A C 1
ATOM 1776 O O . TYR A 1 217 ? 36.365 4.434 -61.140 1.00 93.00 217 TYR A O 1
ATOM 1784 N N . ALA A 1 218 ? 35.788 2.769 -59.750 1.00 90.94 218 ALA A N 1
ATOM 1785 C CA . ALA A 1 218 ? 36.296 3.430 -58.549 1.00 90.94 218 ALA A CA 1
ATOM 1786 C C . ALA A 1 218 ? 37.768 3.847 -58.684 1.00 90.94 218 ALA A C 1
ATOM 1788 O O . ALA A 1 218 ? 38.096 4.999 -58.425 1.00 90.94 218 ALA A O 1
ATOM 1789 N N . GLN A 1 219 ? 38.619 2.955 -59.195 1.00 90.94 219 GLN A N 1
ATOM 1790 C CA . GLN A 1 219 ? 40.046 3.232 -59.385 1.00 90.94 219 GLN A CA 1
ATOM 1791 C C . GLN A 1 219 ? 40.308 4.310 -60.453 1.00 90.94 219 GLN A C 1
ATOM 1793 O O . GLN A 1 219 ? 41.213 5.128 -60.311 1.00 90.94 219 GLN A O 1
ATOM 1798 N N . ALA A 1 220 ? 39.502 4.346 -61.520 1.00 93.44 220 ALA A N 1
ATOM 1799 C CA . ALA A 1 220 ? 39.628 5.365 -62.562 1.00 93.44 220 ALA A CA 1
ATOM 1800 C C . ALA A 1 220 ? 39.226 6.755 -62.041 1.00 93.44 220 ALA A C 1
ATOM 1802 O O . ALA A 1 220 ? 39.893 7.743 -62.340 1.00 93.44 220 ALA A O 1
ATOM 1803 N N . LEU A 1 221 ? 38.161 6.827 -61.235 1.00 91.81 221 LEU A N 1
ATOM 1804 C CA . LEU A 1 221 ? 37.724 8.063 -60.582 1.00 91.81 221 LEU A CA 1
ATOM 1805 C C . LEU A 1 221 ? 38.723 8.534 -59.522 1.00 91.81 221 LEU A C 1
ATOM 1807 O O . LEU A 1 221 ? 38.984 9.732 -59.431 1.00 91.81 221 LEU A O 1
ATOM 1811 N N . GLU A 1 222 ? 39.308 7.604 -58.765 1.00 90.12 222 GLU A N 1
ATOM 1812 C CA . GLU A 1 222 ? 40.375 7.895 -57.808 1.00 90.12 222 GLU A CA 1
ATOM 1813 C C . GLU A 1 222 ? 41.568 8.556 -58.501 1.00 90.12 222 GLU A C 1
ATOM 1815 O O . GLU A 1 222 ? 41.998 9.633 -58.093 1.00 90.12 222 GLU A O 1
ATOM 1820 N N . LEU A 1 223 ? 42.043 7.971 -59.605 1.00 91.75 223 LEU A N 1
ATOM 1821 C CA . LEU A 1 223 ? 43.172 8.511 -60.358 1.00 91.75 223 LEU A CA 1
ATOM 1822 C C . LEU A 1 223 ? 42.844 9.857 -61.022 1.00 91.75 223 LEU A C 1
ATOM 1824 O O . LEU A 1 223 ? 43.677 10.762 -61.027 1.00 91.75 223 LEU A O 1
ATOM 1828 N N . ALA A 1 224 ? 41.631 10.008 -61.562 1.00 92.25 224 ALA A N 1
ATOM 1829 C CA . ALA A 1 224 ? 41.198 11.241 -62.216 1.00 92.25 224 ALA A CA 1
ATOM 1830 C C . ALA A 1 224 ? 41.062 12.418 -61.233 1.00 92.25 224 ALA A C 1
ATOM 1832 O O . ALA A 1 224 ? 41.393 13.555 -61.575 1.00 92.25 224 ALA A O 1
ATOM 1833 N N . ALA A 1 225 ? 40.573 12.161 -60.017 1.00 89.12 225 ALA A N 1
ATOM 1834 C CA . ALA A 1 225 ? 40.449 13.179 -58.978 1.00 89.12 225 ALA A CA 1
ATOM 1835 C C . ALA A 1 225 ? 41.784 13.435 -58.251 1.00 89.12 225 ALA A C 1
ATOM 1837 O O . ALA A 1 225 ? 42.087 14.580 -57.893 1.00 89.12 225 ALA A O 1
ATOM 1838 N N . GLY A 1 226 ? 42.592 12.389 -58.056 1.00 89.19 226 GLY A N 1
ATOM 1839 C CA . GLY A 1 226 ? 43.886 12.439 -57.385 1.00 89.19 226 GLY A CA 1
ATOM 1840 C C . GLY A 1 226 ? 43.795 13.069 -55.993 1.00 89.19 226 GLY A C 1
ATOM 1841 O O . GLY A 1 226 ? 42.833 12.868 -55.251 1.00 89.19 226 GLY A O 1
ATOM 1842 N N . GLY A 1 227 ? 44.771 13.914 -55.651 1.00 86.88 227 GLY A N 1
ATOM 1843 C CA . GLY A 1 227 ? 44.828 14.592 -54.349 1.00 86.88 227 GLY A CA 1
ATOM 1844 C C . GLY A 1 227 ? 43.631 15.503 -54.033 1.00 86.88 227 GLY A C 1
ATOM 1845 O O . GLY A 1 227 ? 43.422 15.846 -52.872 1.00 86.88 227 GLY A O 1
ATOM 1846 N N . LYS A 1 228 ? 42.800 15.860 -55.027 1.00 89.00 228 LYS A N 1
ATOM 1847 C CA . LYS A 1 228 ? 41.611 16.703 -54.809 1.00 89.00 228 LYS A CA 1
ATOM 1848 C C . LYS A 1 228 ? 40.531 16.010 -53.973 1.00 89.00 228 LYS A C 1
ATOM 1850 O O . LYS A 1 228 ? 39.678 16.698 -53.419 1.00 89.00 228 LYS A O 1
ATOM 1855 N N . LEU A 1 229 ? 40.570 14.681 -53.847 1.00 88.94 229 LEU A N 1
ATOM 1856 C CA . LEU A 1 229 ? 39.663 13.915 -52.983 1.00 88.94 229 LEU A CA 1
ATOM 1857 C C . LEU A 1 229 ? 39.804 14.269 -51.497 1.00 88.94 229 LEU A C 1
ATOM 1859 O O . LEU A 1 229 ? 38.835 14.151 -50.745 1.00 88.94 229 LEU A O 1
ATOM 1863 N N . PHE A 1 230 ? 40.981 14.750 -51.096 1.00 87.75 230 PHE A N 1
ATOM 1864 C CA . PHE A 1 230 ? 41.291 15.146 -49.722 1.00 87.75 230 PHE A CA 1
ATOM 1865 C C . PHE A 1 230 ? 41.043 16.636 -49.454 1.00 87.75 230 PHE A C 1
ATOM 1867 O O . PHE A 1 230 ? 41.340 17.130 -48.368 1.00 87.75 230 PHE A O 1
ATOM 1874 N N . ASN A 1 231 ? 40.488 17.368 -50.424 1.00 88.62 231 ASN A N 1
ATOM 1875 C CA . ASN A 1 231 ? 40.104 18.756 -50.209 1.00 88.62 231 ASN A CA 1
ATOM 1876 C C . ASN A 1 231 ? 38.866 18.835 -49.313 1.00 88.62 231 ASN A C 1
ATOM 1878 O O . ASN A 1 231 ? 37.952 18.015 -49.409 1.00 88.62 231 ASN A O 1
ATOM 1882 N N . VAL A 1 232 ? 38.823 19.865 -48.473 1.00 87.94 232 VAL A N 1
ATOM 1883 C CA . VAL A 1 232 ? 37.685 20.165 -47.601 1.00 87.94 232 VAL A CA 1
ATOM 1884 C C . VAL A 1 232 ? 36.756 21.139 -48.314 1.00 87.94 232 VAL A C 1
ATOM 1886 O O . VAL A 1 232 ? 37.192 22.197 -48.766 1.00 87.94 232 VAL A O 1
ATOM 1889 N N . VAL A 1 233 ? 35.472 20.803 -48.382 1.00 89.50 233 VAL A N 1
ATOM 1890 C CA . VAL A 1 233 ? 34.435 21.662 -48.957 1.00 89.50 233 VAL A CA 1
ATOM 1891 C C . VAL A 1 233 ? 33.817 22.525 -47.858 1.00 89.50 233 VAL A C 1
ATOM 1893 O O . VAL A 1 233 ? 33.409 22.033 -46.803 1.00 89.50 233 VAL A O 1
ATOM 1896 N N . VAL A 1 234 ? 33.765 23.829 -48.116 1.00 89.69 234 VAL A N 1
ATOM 1897 C CA . VAL A 1 234 ? 33.356 24.874 -47.174 1.00 89.69 234 VAL A CA 1
ATOM 1898 C C . VAL A 1 234 ? 32.374 25.814 -47.876 1.00 89.69 234 VAL A C 1
ATOM 1900 O O . VAL A 1 234 ? 32.517 26.057 -49.071 1.00 89.69 234 VAL A O 1
ATOM 1903 N N . ASP A 1 235 ? 31.401 26.340 -47.132 1.00 89.94 235 ASP A N 1
ATOM 1904 C CA . ASP A 1 235 ? 30.318 27.193 -47.652 1.00 89.94 235 ASP A CA 1
ATOM 1905 C C . ASP A 1 235 ? 30.817 28.567 -48.153 1.00 89.94 235 ASP A C 1
ATOM 1907 O O . ASP A 1 235 ? 30.454 29.029 -49.232 1.00 89.94 235 ASP A O 1
ATOM 1911 N N . THR A 1 236 ? 31.713 29.221 -47.400 1.00 87.44 236 THR A N 1
ATOM 1912 C CA . THR A 1 236 ? 32.205 30.574 -47.717 1.00 87.44 236 THR A CA 1
ATOM 1913 C C . THR A 1 236 ? 33.725 30.687 -47.695 1.00 87.44 236 THR A C 1
ATOM 1915 O O . THR A 1 236 ? 34.410 30.028 -46.907 1.00 87.44 236 THR A O 1
ATOM 1918 N N . ASP A 1 237 ? 34.261 31.606 -48.504 1.00 84.81 237 ASP A N 1
ATOM 1919 C CA . ASP A 1 237 ? 35.694 31.928 -48.521 1.00 84.81 237 ASP A CA 1
ATOM 1920 C C . ASP A 1 237 ? 36.190 32.443 -47.156 1.00 84.81 237 ASP A C 1
ATOM 1922 O O . ASP A 1 237 ? 37.287 32.126 -46.706 1.00 84.81 237 ASP A O 1
ATOM 1926 N N . GLU A 1 238 ? 35.348 33.159 -46.411 1.00 82.31 238 GLU A N 1
ATOM 1927 C CA . GLU A 1 238 ? 35.677 33.577 -45.045 1.00 82.31 238 GLU A CA 1
ATOM 1928 C C . GLU A 1 238 ? 35.905 32.388 -44.110 1.00 82.31 238 GLU A C 1
ATOM 1930 O O . GLU A 1 238 ? 36.789 32.422 -43.255 1.00 82.31 238 GLU A O 1
ATOM 1935 N N . THR A 1 239 ? 35.126 31.315 -44.265 1.00 81.06 239 THR A N 1
ATOM 1936 C CA . THR A 1 239 ? 35.304 30.102 -43.466 1.00 81.06 239 THR A CA 1
ATOM 1937 C C . THR A 1 239 ? 36.552 29.335 -43.904 1.00 81.06 239 THR A C 1
ATOM 1939 O O . THR A 1 239 ? 37.229 28.778 -43.036 1.00 81.06 239 THR A O 1
ATOM 1942 N N . SER A 1 240 ? 36.911 29.400 -45.195 1.00 76.50 240 SER A N 1
ATOM 1943 C CA . SER A 1 240 ? 38.148 28.828 -45.750 1.00 76.50 240 SER A CA 1
ATOM 1944 C C . SER A 1 240 ? 39.415 29.454 -45.131 1.00 76.50 240 SER A C 1
ATOM 1946 O O . SER A 1 240 ? 40.419 28.782 -44.895 1.00 76.50 240 SER A O 1
ATOM 1948 N N . LYS A 1 241 ? 39.343 30.744 -44.783 1.00 76.44 241 LYS A N 1
ATOM 1949 C CA . LYS A 1 241 ? 40.459 31.525 -44.223 1.00 76.44 241 LYS A CA 1
ATOM 1950 C C . LYS A 1 241 ? 40.584 31.449 -42.702 1.00 76.44 241 LYS A C 1
ATOM 1952 O O . LYS A 1 241 ? 41.567 31.940 -42.142 1.00 76.44 241 LYS A O 1
ATOM 1957 N N . LYS A 1 242 ? 39.614 30.857 -41.994 1.00 74.25 242 LYS A N 1
ATOM 1958 C CA . LYS A 1 242 ? 39.683 30.737 -40.528 1.00 74.25 242 LYS A CA 1
ATOM 1959 C C . LYS A 1 242 ? 40.881 29.858 -40.138 1.00 74.25 242 LYS A C 1
ATOM 1961 O O . LYS A 1 242 ? 41.121 28.804 -40.718 1.00 74.25 242 LYS A O 1
ATOM 1966 N N . LYS A 1 243 ? 41.605 30.299 -39.100 1.00 56.91 243 LYS A N 1
ATOM 1967 C CA . LYS A 1 243 ? 42.948 29.862 -38.640 1.00 56.91 243 LYS A CA 1
ATOM 1968 C C . LYS A 1 243 ? 43.201 28.341 -38.561 1.00 56.91 243 LYS A C 1
ATOM 1970 O O . LYS A 1 243 ? 44.350 27.912 -38.565 1.00 56.91 243 LYS A O 1
ATOM 1975 N N . TRP A 1 244 ? 42.152 27.528 -38.495 1.00 62.56 244 TRP A N 1
ATOM 1976 C CA . TRP A 1 244 ? 42.211 26.073 -38.383 1.00 62.56 244 TRP A CA 1
ATOM 1977 C C . TRP A 1 244 ? 42.560 25.360 -39.706 1.00 62.56 244 TRP A C 1
ATOM 1979 O O . TRP A 1 244 ? 43.238 24.336 -39.663 1.00 62.56 244 TRP A O 1
ATOM 1989 N N . LEU A 1 245 ? 42.202 25.920 -40.870 1.00 56.41 245 LEU A N 1
ATOM 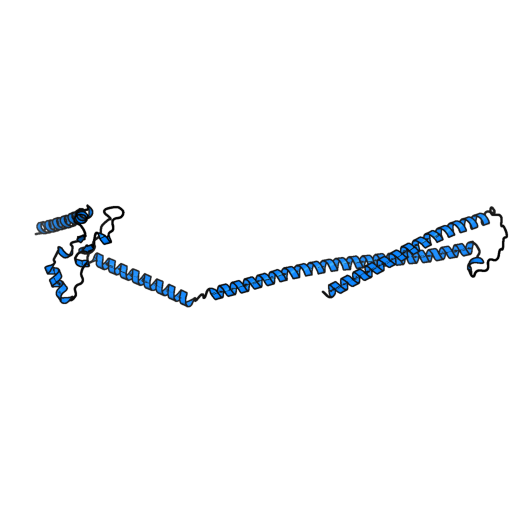1990 C CA . LEU A 1 245 ? 42.585 25.358 -42.178 1.00 56.41 245 LEU A CA 1
ATOM 1991 C C . LEU A 1 245 ? 44.073 25.580 -42.492 1.00 56.41 245 LEU A C 1
ATOM 1993 O O . LEU A 1 245 ? 44.728 24.700 -43.045 1.00 56.41 245 LEU A O 1
ATOM 1997 N N . LEU A 1 246 ? 44.637 26.709 -42.046 1.00 50.25 246 LEU A N 1
ATOM 1998 C CA . LEU A 1 246 ? 46.057 27.029 -42.227 1.00 50.25 246 LEU A CA 1
ATOM 1999 C C . LEU A 1 246 ? 46.979 26.088 -41.434 1.00 50.25 246 LEU A C 1
ATOM 2001 O O . LEU A 1 246 ? 48.039 25.711 -41.924 1.00 50.25 246 LEU A O 1
ATOM 2005 N N . TYR A 1 247 ? 46.582 25.692 -40.219 1.00 50.84 247 TYR A N 1
ATOM 2006 C CA . TYR A 1 247 ? 47.407 24.852 -39.342 1.00 50.84 247 TYR A CA 1
ATOM 2007 C C . TYR A 1 247 ? 47.485 23.393 -39.828 1.00 50.84 247 TYR A C 1
ATOM 2009 O O . TYR A 1 247 ? 48.554 22.787 -39.784 1.00 50.84 247 TYR A O 1
ATOM 2017 N N . ILE A 1 248 ? 46.384 22.852 -40.365 1.00 55.22 248 ILE A N 1
ATOM 2018 C CA . ILE A 1 248 ? 46.344 21.505 -40.963 1.00 55.22 248 ILE A CA 1
ATOM 2019 C C . ILE A 1 248 ? 47.119 21.477 -42.291 1.00 55.22 248 ILE A C 1
ATOM 2021 O O . ILE A 1 248 ? 47.949 20.590 -42.493 1.00 55.22 248 ILE A O 1
ATOM 2025 N N . PHE A 1 249 ? 46.931 22.487 -43.151 1.00 51.12 249 PHE A N 1
ATOM 2026 C CA . PHE A 1 249 ? 47.664 22.612 -44.416 1.00 51.12 249 PHE A CA 1
ATOM 2027 C C . PHE A 1 249 ? 49.180 22.773 -44.203 1.00 51.12 249 PHE A C 1
ATOM 2029 O O . PHE A 1 2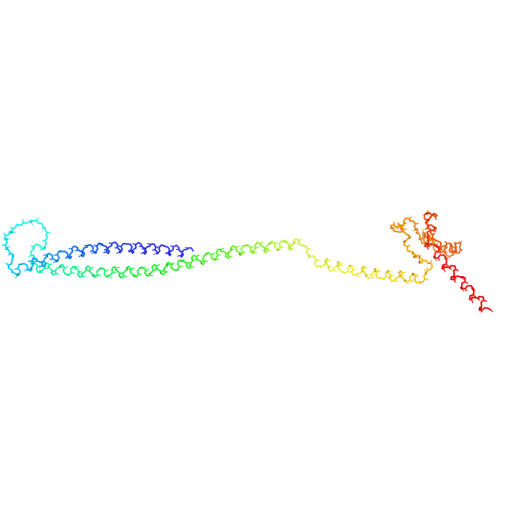49 ? 49.973 22.175 -44.930 1.00 51.12 249 PHE A O 1
ATOM 2036 N N . LEU A 1 250 ? 49.608 23.531 -43.185 1.00 48.19 250 LEU A N 1
ATOM 2037 C CA . LEU A 1 250 ? 51.025 23.667 -42.833 1.00 48.19 250 LEU A CA 1
ATOM 2038 C C . LEU A 1 250 ? 51.625 22.350 -42.325 1.00 48.19 250 LEU A C 1
ATOM 2040 O O . LEU A 1 250 ? 52.726 22.008 -42.741 1.00 48.19 250 LEU A O 1
ATOM 2044 N N . LEU A 1 251 ? 50.911 21.583 -41.493 1.00 54.12 251 LEU A N 1
ATOM 2045 C CA . LEU A 1 251 ? 51.398 20.292 -40.986 1.00 54.12 251 LEU A CA 1
ATOM 2046 C C . LEU A 1 251 ? 51.503 19.226 -42.088 1.00 54.12 251 LEU A C 1
ATOM 2048 O O . LEU A 1 251 ? 52.508 18.521 -42.151 1.00 54.12 251 LEU A O 1
ATOM 2052 N N . GLN A 1 252 ? 50.524 19.137 -42.995 1.00 52.88 252 GLN A N 1
ATOM 2053 C CA . GLN A 1 252 ? 50.577 18.190 -44.120 1.00 52.88 252 GLN A CA 1
ATOM 2054 C C . GLN A 1 252 ? 51.709 18.516 -45.110 1.00 52.88 252 GLN A C 1
ATOM 2056 O O . GLN A 1 252 ? 52.408 17.602 -45.548 1.00 52.88 252 GLN A O 1
ATOM 2061 N N . ASN A 1 253 ? 51.963 19.798 -45.403 1.00 51.81 253 ASN A N 1
ATOM 2062 C CA . ASN A 1 253 ? 53.078 20.199 -46.269 1.00 51.81 253 ASN A CA 1
ATOM 2063 C C . ASN A 1 253 ? 54.454 20.049 -45.596 1.00 51.81 253 ASN A C 1
ATOM 2065 O O . ASN A 1 253 ? 55.419 19.678 -46.264 1.00 51.81 253 ASN A O 1
ATOM 2069 N N . HIS A 1 254 ? 54.568 20.283 -44.282 1.00 47.22 254 HIS A N 1
ATOM 2070 C CA . HIS A 1 254 ? 55.834 20.084 -43.564 1.00 47.22 254 HIS A CA 1
ATOM 2071 C C . HIS A 1 254 ? 56.225 18.602 -43.488 1.00 47.22 254 HIS A C 1
ATOM 2073 O O . HIS A 1 254 ? 57.397 18.274 -43.657 1.00 47.22 254 HIS A O 1
ATOM 2079 N N . ILE A 1 255 ? 55.256 17.699 -43.286 1.00 53.66 255 ILE A N 1
ATOM 2080 C CA . ILE A 1 255 ? 55.504 16.249 -43.260 1.00 53.66 255 ILE A CA 1
ATOM 2081 C C . ILE A 1 255 ? 55.888 15.737 -44.658 1.00 53.66 255 ILE A C 1
ATOM 2083 O O . ILE A 1 255 ? 56.840 14.967 -44.778 1.00 53.66 255 ILE A O 1
ATOM 2087 N N . ALA A 1 256 ? 55.223 16.207 -45.720 1.00 50.34 256 ALA A N 1
ATOM 2088 C CA . ALA A 1 256 ? 55.567 15.846 -47.099 1.00 50.34 256 ALA A CA 1
ATOM 2089 C C . ALA A 1 256 ? 56.965 16.350 -47.519 1.00 50.34 256 ALA A C 1
ATOM 2091 O O . ALA A 1 256 ? 57.718 15.621 -48.164 1.00 50.34 256 ALA A O 1
ATOM 2092 N N . SER A 1 257 ? 57.347 17.561 -47.096 1.00 51.78 257 SER A N 1
ATOM 2093 C CA . SER A 1 257 ? 58.679 18.135 -47.342 1.00 51.78 257 SER A CA 1
ATOM 2094 C C . SER A 1 257 ? 59.794 17.369 -46.610 1.00 51.78 257 SER A C 1
ATOM 2096 O O . SER A 1 257 ? 60.839 17.073 -47.191 1.00 51.78 257 SER A O 1
ATOM 2098 N N . TYR A 1 258 ? 59.557 16.953 -45.359 1.00 51.97 258 TYR A N 1
ATOM 2099 C CA . TYR A 1 258 ? 60.506 16.116 -44.615 1.00 51.97 258 TYR A CA 1
ATOM 2100 C C . TYR A 1 258 ? 60.632 14.699 -45.194 1.00 51.97 258 TYR A C 1
ATOM 2102 O O . TYR A 1 258 ? 61.743 14.180 -45.273 1.00 51.97 258 TYR A O 1
ATOM 2110 N N . ALA A 1 259 ? 59.532 14.086 -45.642 1.00 51.16 259 ALA A N 1
ATOM 2111 C CA . ALA A 1 259 ? 59.564 12.764 -46.270 1.00 51.16 259 ALA A CA 1
ATOM 2112 C C . ALA A 1 259 ? 60.326 12.770 -47.611 1.00 51.16 259 ALA A C 1
ATOM 2114 O O . ALA A 1 259 ? 61.098 11.851 -47.878 1.00 51.16 259 ALA A O 1
ATOM 2115 N N . SER A 1 260 ? 60.180 13.832 -48.415 1.00 52.75 260 SER A N 1
ATOM 2116 C CA . SER A 1 260 ? 60.942 13.999 -49.661 1.00 52.75 260 SER A CA 1
ATOM 2117 C C . SER A 1 260 ? 62.440 14.193 -49.401 1.00 52.75 260 SER A C 1
ATOM 2119 O O . SER A 1 260 ? 63.253 13.566 -50.070 1.00 52.75 260 SER A O 1
ATOM 2121 N N . ASN A 1 261 ? 62.816 15.004 -48.405 1.00 51.62 261 ASN A N 1
ATOM 2122 C CA . ASN A 1 261 ? 64.225 15.235 -48.063 1.00 51.62 261 ASN A CA 1
ATOM 2123 C C . ASN A 1 261 ? 64.921 13.984 -47.505 1.00 51.62 261 ASN A C 1
ATOM 2125 O O . ASN A 1 261 ? 66.102 13.782 -47.765 1.00 51.62 261 ASN A O 1
ATOM 2129 N N . ILE A 1 262 ? 64.211 13.126 -46.766 1.00 52.59 262 ILE A N 1
ATOM 2130 C CA . ILE A 1 262 ? 64.777 11.862 -46.268 1.00 52.59 262 ILE A CA 1
ATOM 2131 C C . ILE A 1 262 ? 65.005 10.870 -47.421 1.00 52.59 262 ILE A C 1
ATOM 2133 O O . ILE A 1 262 ? 66.004 10.158 -47.409 1.00 52.59 262 ILE A O 1
ATOM 2137 N N . SER A 1 263 ? 64.140 10.866 -48.442 1.00 49.31 263 SER A N 1
ATOM 2138 C CA . SER A 1 263 ? 64.327 10.041 -49.645 1.00 49.31 263 SER A CA 1
ATOM 2139 C C . SER A 1 263 ? 65.541 10.471 -50.476 1.00 49.31 263 SER A C 1
ATOM 2141 O O . SER A 1 263 ? 66.241 9.610 -50.986 1.00 49.31 263 SER A O 1
ATOM 2143 N N . THR A 1 264 ? 65.823 11.774 -50.591 1.00 54.56 264 THR A N 1
ATOM 2144 C CA . THR A 1 264 ? 66.985 12.290 -51.350 1.00 54.56 264 THR A CA 1
ATOM 2145 C C . THR A 1 264 ? 68.320 12.109 -50.616 1.00 54.56 264 THR A C 1
ATOM 2147 O O . THR A 1 264 ? 69.371 12.175 -51.236 1.00 54.56 264 THR A O 1
ATOM 2150 N N . ILE A 1 265 ? 68.303 11.898 -49.296 1.00 53.12 265 ILE A N 1
ATOM 2151 C CA . ILE A 1 265 ? 69.514 11.658 -48.486 1.00 53.12 265 ILE A CA 1
ATOM 2152 C C . ILE A 1 265 ? 69.872 10.156 -48.427 1.00 53.12 265 ILE A C 1
ATOM 2154 O O . ILE A 1 265 ? 70.976 9.804 -48.016 1.00 53.12 265 ILE A O 1
ATOM 2158 N N . LEU A 1 266 ? 68.949 9.269 -48.820 1.00 44.34 266 LEU A N 1
ATOM 2159 C CA . LEU A 1 266 ? 69.113 7.809 -48.788 1.00 44.34 266 LEU A CA 1
ATOM 2160 C C . LEU A 1 266 ? 69.373 7.164 -50.169 1.00 44.34 266 LEU A C 1
ATOM 2162 O O . LEU A 1 266 ? 69.518 5.942 -50.222 1.00 44.34 266 LEU A O 1
ATOM 2166 N N . GLU A 1 267 ? 69.471 7.954 -51.243 1.00 39.41 267 GLU A N 1
ATOM 2167 C CA . GLU A 1 267 ? 70.052 7.570 -52.550 1.00 39.41 267 GLU A CA 1
ATOM 2168 C C . GLU A 1 267 ? 71.488 8.097 -52.680 1.00 39.41 267 GLU A C 1
ATOM 2170 O O . GLU A 1 267 ? 72.331 7.356 -53.237 1.00 39.41 267 GLU A O 1
#

Foldseek 3Di:
DVVLVVLVVLLVVLVVVLVVLVVVLVVLVVVLVVLVVVLVVLVVVVVCVVVVVDDPPDDPDDDDDDDPPPPDDSVVVNVVSVVVNVVSVVSSVVSVVSSVVSVVVSVVSVVVSVVVVVVVVVVVVVVVVVVVVVVVVVVVVVVVVVVVDDPVVVVVVVVVVVVVVVVVVVVVVVVVVVCVVCVLQDDDWDDLDPPDDCVQFWVGFQLVNDDDPDCVCVVVVCVVCPPSRSDTDGDDPVSCPRPGVVVVVVVVVVVVVVVVVVVVVVD

InterPro domains:
  IPR010935 SMCs flexible hinge [PF06470] (200-242)
  IPR036277 SMCs flexible hinge superfamily [SSF75553] (172-242)

Radius of gyration: 64.7 Å; chains: 1; bounding box: 136×45×159 Å

Secondary structure (DSSP, 8-state):
-HHHHHHHHHHHHHHHHHHHHHHHHHHHHHHHHHHHHHHHHHHHHHHHHHTT-S-------------GGGG--HHHHHHHHHHHHHHHHHHHHHHHHHHHHHHHHHHHHHHHHHHHHHHHHHHHHHHHHHHHHHHHHHHHHHHHHHT---HHHHHHHHHHHHHHHHHHHHHHHHHHHHHHHTGGG------SSTT--HHHHEEEEGGGS---S-GGGHHHHHHHHGGGGGPEEES-HHHHTSHHHHHHHHHHHHHHHHHHHHHHH--